Protein AF-L1L2E1-F1 (afdb_monomer)

Radius of gyration: 25.01 Å; Cα contacts (8 Å, |Δi|>4): 632; chains: 1; bounding box: 82×56×73 Å

Foldseek 3Di:
DDDDDDDDDDDPPPDDDPPDPDPDPPPPCPPDDDDACDADPVRHTLADDQDDCVCVLQPQEEEEEPAACDPPDPNNVQNVLVVVLCVVRNHHYEYEDLPDQDHPNHGYHPALLRDPDQTQEYEYPDQQCLVNLQRCLVSLHQEYEAQHDQAVQVPDVRPVSLLSSLVSQVPSPNYFYAEHNFDCQQSDDFDPPADAAAEAEEELDPVQCVVLRCCVVVRHGHDGYRNRHLCSDDDPLNVLQNLLPDPRHQEYFYEALADQDPSSNLSSLLSSVVSVHAYEYEHWQLDVVRLVVSCSRRVHDDDNNVVVVVSCVVSRYHYDHGSVCSNVVRSCRRHDDDDD

pLDDT: mean 86.59, std 18.52, range [29.3, 98.81]

Mean predicted aligned error: 8.89 Å

InterPro domains:
  IPR003781 CoA-binding [PF13380] (61-182)
  IPR003781 CoA-binding [SM00881] (56-151)
  IPR016102 Succinyl-CoA synthetase-like [G3DSA:3.40.50.261] (180-335)
  IPR016102 Succinyl-CoA synthetase-like [SSF52210] (192-335)
  IPR032875 Succinyl-CoA synthetase-like, flavodoxin domain [PF13607] (199-333)
  IPR036291 NAD(P)-binding domain superfamily [SSF51735] (53-182)

Secondary structure (DSSP, 8-state):
----------------------S-------PPPPPTT-B-TTS-BSSPPPP--HHHHS-SEEEEET----TT-HHHHHHHHHHHHHHHHT-EEEEE-TT-SEETTEE-BSSGGG-SS--SEEEE-SS--HHHHHHHHHTT--EEEE----SGGG-HHHHHHHHHHHHHHHHSTT-EEE-SS--SGGGS--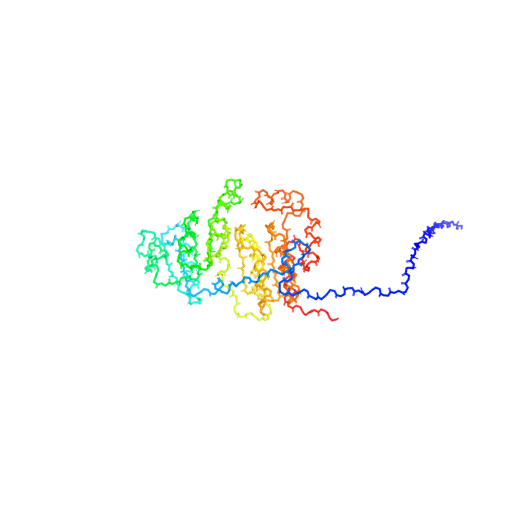-SS--SPEEEEEESSTTTTHHHHGGGGGT--EEEEEE-TT-SSS-HHHHHHHHTT-TTEEEEEEEES-BS-HHHHHHHHHHHHHHT--EEEEES--SHHHHHHHHHHH--B---HHHHHHHHHHTTEEEESSHHHHHHHHHHHHHPPPP-

Sequence (340 aa):
MLGSTHGTLTTDSRRARAIACGEHSQQVVHGSPAEAGDVDVSGRPLYAAVPDLDRFFSPESVAVVGASDTEGRPNTGITRQLLAWAERVGARLHPVHPTRQSVFGIPCSPSVADLPEQVDLAVLLVSDPLPVIDELAQAKVKFAVAFASGFAETGADGSAAQQRLAAAVARADGLRLLGPNTNLNAFERFRDDLDGPAIALITQSGHQGRPVFSLQELGVRLSHWAPTGNEADLETADFISYFAERPEVGAIACYIEGLKDGRAFLLAADRAARRGVPVVAVKVGRTETGARTAATHTGKLTGADAVVDAAMRQFGVIRVDGLDELQDTATLLARAARPT

Organism: NCBI:txid698759

Nearest PDB structures (foldseek):
  8wzu-assembly1_A  TM=8.684E-01  e=7.914E-25  Nitrosopumilus maritimus SCM1
  8wzu-assembly1_B  TM=8.710E-01  e=4.763E-24  Nitrosopumilus maritimus SCM1
  2csu-assembly1_A  TM=8.452E-01  e=1.330E-21  Pyrococcus horikoshii OT3
  2csu-assembly1_B  TM=8.356E-01  e=4.528E-20  Pyrococcus horikoshii OT3
  7cm9-assembly2_D  TM=8.085E-01  e=7.429E-20  Psychrobacter sp.

Solvent-accessible surface area (backbone atoms only — not comparable to full-atom values): 18731 Å² total; per-residue (Å²): 134,89,84,86,80,88,81,82,83,81,80,81,81,76,77,77,80,78,81,85,76,68,101,60,86,68,76,75,79,72,68,72,81,82,56,97,85,38,53,45,100,85,72,45,67,70,62,70,81,64,56,88,51,62,49,72,80,59,39,63,24,34,35,30,36,45,44,38,62,55,84,95,41,71,43,23,58,53,41,52,52,50,49,57,40,25,64,72,73,70,25,47,75,41,39,19,27,76,85,45,68,52,43,88,85,40,70,25,27,54,40,75,75,64,44,98,61,80,34,34,28,36,41,34,58,39,78,67,59,63,79,50,48,64,52,37,27,76,46,60,24,39,29,34,38,32,46,32,66,73,28,32,62,66,34,71,70,11,34,54,49,35,51,52,41,29,54,49,44,75,67,24,70,75,34,45,38,38,5,40,44,32,66,68,61,58,66,57,88,68,70,84,89,47,71,77,43,9,35,31,39,36,18,36,50,71,69,75,44,48,71,56,61,53,35,47,82,77,61,43,29,51,77,49,40,46,38,26,23,69,36,51,60,44,40,72,30,48,54,42,34,38,48,40,72,36,93,57,40,24,14,35,37,35,44,38,63,62,44,84,55,62,65,55,35,46,38,16,34,41,50,12,48,75,61,65,22,48,40,30,31,30,62,54,36,71,47,76,69,40,28,52,53,40,34,61,44,51,68,32,62,74,69,60,51,70,58,53,51,52,53,35,51,76,29,56,36,46,75,39,92,40,68,69,52,42,42,54,50,33,55,47,53,19,69,55,76,81,86,130

Structure (mmCIF, N/CA/C/O backbone):
data_AF-L1L2E1-F1
#
_entry.id   AF-L1L2E1-F1
#
loop_
_atom_site.group_PDB
_atom_site.id
_atom_site.type_symbol
_atom_site.label_atom_id
_atom_site.label_alt_id
_atom_site.label_comp_id
_atom_site.label_asym_id
_atom_site.label_entity_id
_atom_site.label_seq_id
_atom_site.pdbx_PDB_ins_code
_atom_site.Cartn_x
_atom_site.Cartn_y
_atom_site.Cartn_z
_atom_site.occupancy
_atom_site.B_iso_or_equiv
_atom_site.auth_seq_id
_atom_site.auth_comp_id
_atom_site.auth_asym_id
_atom_site.auth_atom_id
_atom_site.pdbx_PDB_model_num
ATOM 1 N N . MET A 1 1 ? 55.916 27.700 -51.820 1.00 35.19 1 MET A N 1
ATOM 2 C CA . MET A 1 1 ? 56.641 27.168 -50.645 1.00 35.19 1 MET A CA 1
ATOM 3 C C . MET A 1 1 ? 55.580 26.839 -49.602 1.00 35.19 1 MET A C 1
ATOM 5 O O . MET A 1 1 ? 55.015 27.765 -49.050 1.00 35.19 1 MET A O 1
ATOM 9 N N . LEU A 1 2 ? 54.973 25.649 -49.598 1.00 34.91 2 LEU A N 1
ATOM 10 C CA . LEU A 1 2 ? 55.466 24.364 -49.068 1.00 34.91 2 LEU A CA 1
ATOM 11 C C . LEU A 1 2 ? 56.001 24.463 -47.633 1.00 34.91 2 LEU A C 1
ATOM 13 O O . LEU A 1 2 ? 57.018 25.106 -47.400 1.00 34.91 2 LEU A O 1
ATOM 17 N N . GLY A 1 3 ? 55.315 23.769 -46.722 1.00 29.30 3 GLY A N 1
ATOM 18 C CA . GLY A 1 3 ? 55.687 23.596 -45.320 1.00 29.30 3 GLY A CA 1
ATOM 19 C C . GLY A 1 3 ? 54.648 22.772 -44.554 1.00 29.30 3 GLY A C 1
ATOM 20 O O . GLY A 1 3 ? 53.980 23.293 -43.674 1.00 29.30 3 GLY A O 1
ATOM 21 N N . SER A 1 4 ? 54.476 21.506 -44.947 1.00 35.06 4 SER A N 1
ATOM 22 C CA . SER A 1 4 ? 53.710 20.484 -44.217 1.00 35.06 4 SER A CA 1
ATOM 23 C C . SER A 1 4 ? 54.482 20.036 -42.973 1.00 35.06 4 SER A C 1
ATOM 25 O O . SER A 1 4 ? 55.667 19.726 -43.088 1.00 35.06 4 SER A O 1
ATOM 27 N N . THR A 1 5 ? 53.805 19.868 -41.838 1.00 37.53 5 THR A N 1
ATOM 28 C CA . THR A 1 5 ? 54.297 19.062 -40.711 1.00 37.53 5 THR A CA 1
ATOM 29 C C . THR A 1 5 ? 53.275 17.979 -40.371 1.00 37.53 5 THR A C 1
ATOM 31 O O . THR A 1 5 ? 52.231 18.220 -39.775 1.00 37.53 5 THR A O 1
ATOM 34 N N . HIS A 1 6 ? 53.592 16.761 -40.811 1.00 34.91 6 HIS A N 1
ATOM 35 C CA . HIS A 1 6 ? 52.937 15.524 -40.404 1.00 34.91 6 HIS A CA 1
ATOM 36 C C . HIS A 1 6 ? 53.350 15.182 -38.966 1.00 34.91 6 HIS A C 1
ATOM 38 O O . HIS A 1 6 ? 54.537 15.015 -38.692 1.00 34.91 6 HIS A O 1
ATOM 44 N N . GLY A 1 7 ? 52.377 15.043 -38.065 1.00 31.94 7 GLY A N 1
ATOM 45 C CA . GLY A 1 7 ? 52.559 14.390 -36.769 1.00 31.94 7 GLY A CA 1
ATOM 46 C C . GLY A 1 7 ? 52.235 12.903 -36.892 1.00 31.94 7 GLY A C 1
ATOM 47 O O . GLY A 1 7 ? 51.093 12.530 -37.140 1.00 31.94 7 GLY A O 1
ATOM 48 N N . THR A 1 8 ? 53.250 12.058 -36.757 1.00 35.22 8 THR A N 1
ATOM 49 C CA . THR A 1 8 ? 53.166 10.593 -36.745 1.00 35.22 8 THR A CA 1
ATOM 50 C C . THR A 1 8 ? 52.405 10.074 -35.523 1.00 35.22 8 THR A C 1
ATOM 52 O O . THR A 1 8 ? 52.812 10.317 -34.389 1.00 35.22 8 THR A O 1
ATOM 55 N N . LEU A 1 9 ? 51.341 9.299 -35.758 1.00 33.72 9 LEU A N 1
ATOM 56 C CA . LEU A 1 9 ? 50.713 8.425 -34.765 1.00 33.72 9 LEU A CA 1
ATOM 57 C C . LEU A 1 9 ? 51.626 7.218 -34.514 1.00 33.72 9 LEU A C 1
ATOM 59 O O . LEU A 1 9 ? 51.772 6.353 -35.376 1.00 33.72 9 LEU A O 1
ATOM 63 N N . THR A 1 10 ? 52.234 7.136 -33.334 1.00 35.62 10 THR A N 1
ATOM 64 C CA . THR A 1 10 ? 52.867 5.905 -32.849 1.00 35.62 10 THR A CA 1
ATOM 65 C C . THR A 1 10 ? 51.802 5.021 -32.210 1.00 35.62 10 THR A C 1
ATOM 67 O O . THR A 1 10 ? 51.366 5.268 -31.088 1.00 35.62 10 THR A O 1
ATOM 70 N N . THR A 1 11 ? 51.368 3.988 -32.930 1.00 37.16 11 THR A N 1
ATOM 71 C CA . THR A 1 11 ? 50.605 2.871 -32.365 1.00 37.16 11 THR A CA 1
ATOM 72 C C . THR A 1 11 ? 51.553 1.979 -31.573 1.00 37.16 11 THR A C 1
ATOM 74 O O . THR A 1 11 ? 52.340 1.234 -32.158 1.00 37.16 11 THR A O 1
ATOM 77 N N . ASP A 1 12 ? 51.492 2.047 -30.248 1.00 37.25 12 ASP A N 1
ATOM 78 C CA . ASP A 1 12 ? 52.210 1.115 -29.385 1.00 37.25 12 ASP A CA 1
ATOM 79 C C . ASP A 1 12 ? 51.444 -0.221 -29.370 1.00 37.25 12 ASP A C 1
ATOM 81 O O . ASP A 1 12 ? 50.452 -0.408 -28.663 1.00 37.25 12 ASP A O 1
ATOM 85 N N . SER A 1 13 ? 51.844 -1.148 -30.243 1.00 42.66 13 SER A N 1
ATOM 86 C CA . SER A 1 13 ? 51.241 -2.474 -30.362 1.00 42.66 13 SER A CA 1
ATOM 87 C C . SER A 1 13 ? 51.718 -3.384 -29.227 1.00 42.66 13 SER A C 1
ATOM 89 O O . SER A 1 13 ? 52.542 -4.281 -29.431 1.00 42.66 13 SER A O 1
ATOM 91 N N . ARG A 1 14 ? 51.192 -3.197 -28.014 1.00 37.25 14 ARG A N 1
ATOM 92 C CA . ARG A 1 14 ? 51.312 -4.225 -26.973 1.00 37.25 14 ARG A CA 1
ATOM 93 C C . ARG A 1 14 ? 50.363 -5.372 -27.309 1.00 37.25 14 ARG A C 1
ATOM 95 O O . ARG A 1 14 ? 49.162 -5.298 -27.075 1.00 37.25 14 ARG A O 1
ATOM 102 N N . ARG A 1 15 ? 50.920 -6.442 -27.885 1.00 3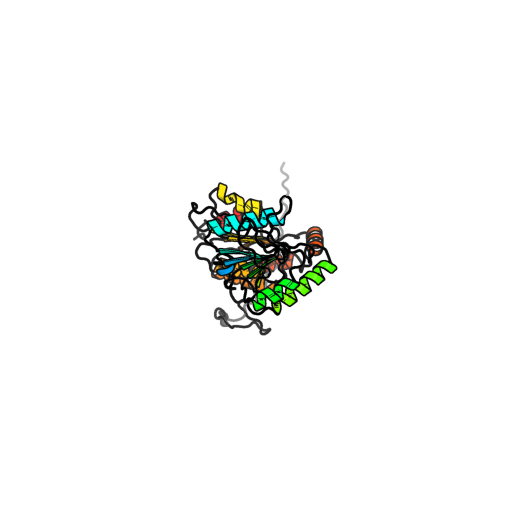6.84 15 ARG A N 1
ATOM 103 C CA . ARG A 1 15 ? 50.236 -7.725 -28.096 1.00 36.84 15 ARG A CA 1
ATOM 104 C C . ARG A 1 15 ? 49.703 -8.240 -26.757 1.00 36.84 15 ARG A C 1
ATOM 106 O O . ARG A 1 15 ? 50.481 -8.711 -25.928 1.00 36.84 15 ARG A O 1
ATOM 113 N N . ALA A 1 16 ? 48.389 -8.194 -26.560 1.00 36.34 16 ALA A N 1
ATOM 114 C CA . ALA A 1 16 ? 47.739 -9.006 -25.543 1.00 36.34 16 ALA A CA 1
ATOM 115 C C . ALA A 1 16 ? 47.991 -10.480 -25.899 1.00 36.34 16 ALA A C 1
ATOM 117 O O . ALA A 1 16 ? 47.583 -10.957 -26.958 1.00 36.34 16 ALA A O 1
ATOM 118 N N . ARG A 1 17 ? 48.732 -11.195 -25.047 1.00 33.84 17 ARG A N 1
ATOM 119 C CA . ARG A 1 17 ? 48.872 -12.649 -25.147 1.00 33.84 17 ARG A CA 1
ATOM 120 C C . ARG A 1 17 ? 47.520 -13.264 -24.793 1.00 33.84 17 ARG A C 1
ATOM 122 O O . ARG A 1 17 ? 47.180 -13.354 -23.619 1.00 33.84 17 ARG A O 1
ATOM 129 N N . ALA A 1 18 ? 46.766 -13.688 -25.802 1.00 38.47 18 ALA A N 1
ATOM 130 C CA . ALA A 1 18 ? 45.702 -14.660 -25.610 1.00 38.47 18 ALA A CA 1
ATOM 131 C C . ALA A 1 18 ? 46.366 -15.979 -25.192 1.00 38.47 18 ALA A C 1
ATOM 133 O O . ALA A 1 18 ? 47.091 -16.594 -25.976 1.00 38.47 18 ALA A O 1
ATOM 134 N N . ILE A 1 19 ? 46.189 -16.372 -23.932 1.00 36.56 19 ILE A N 1
ATOM 135 C CA . ILE A 1 19 ? 46.563 -17.708 -23.479 1.00 36.56 19 ILE A CA 1
ATOM 136 C C . ILE A 1 19 ? 45.460 -18.636 -23.986 1.00 36.56 19 ILE A C 1
ATOM 138 O O . ILE A 1 19 ? 44.359 -18.663 -23.443 1.00 36.56 19 ILE A O 1
ATOM 142 N N . ALA A 1 20 ? 45.749 -19.346 -25.074 1.00 43.28 20 ALA A N 1
ATOM 143 C CA . ALA A 1 20 ? 44.934 -20.453 -25.542 1.00 43.28 20 ALA A CA 1
ATOM 144 C C . ALA A 1 20 ? 45.077 -21.611 -24.544 1.00 43.28 20 ALA A C 1
ATOM 146 O O . ALA A 1 20 ? 46.053 -22.361 -24.579 1.00 43.28 20 ALA A O 1
ATOM 147 N N . CYS A 1 21 ? 44.123 -21.730 -23.624 1.00 39.34 21 CYS A N 1
ATOM 148 C CA . CYS A 1 21 ? 43.959 -22.926 -22.811 1.00 39.34 21 CYS A CA 1
ATOM 149 C C . CYS A 1 21 ? 43.030 -23.890 -23.553 1.00 39.34 21 CYS A C 1
ATOM 151 O O . CYS A 1 21 ? 41.832 -23.647 -23.602 1.00 39.34 21 CYS A O 1
ATOM 153 N N . GLY A 1 22 ? 43.630 -24.936 -24.127 1.00 38.81 22 GLY A N 1
ATOM 154 C CA . GLY A 1 22 ? 43.098 -26.294 -24.283 1.00 38.81 22 GLY A CA 1
ATOM 155 C C . GLY A 1 22 ? 41.673 -26.482 -24.806 1.00 38.81 22 GLY A C 1
ATOM 156 O O . GLY A 1 22 ? 40.696 -26.140 -24.151 1.00 38.81 22 GLY A O 1
ATOM 157 N N . GLU A 1 23 ? 41.567 -27.182 -25.933 1.00 50.47 23 GLU A N 1
ATOM 158 C CA . GLU A 1 23 ? 40.344 -27.827 -26.413 1.00 50.47 23 GLU A CA 1
ATOM 159 C C . GLU A 1 23 ? 39.841 -28.881 -25.414 1.00 50.47 23 GLU A C 1
ATOM 161 O O . GLU A 1 23 ? 40.073 -30.073 -25.553 1.00 50.47 23 GLU A O 1
ATOM 166 N N . HIS A 1 24 ? 39.116 -28.428 -24.403 1.00 37.81 24 HIS A N 1
ATOM 167 C CA . HIS A 1 24 ? 38.002 -29.149 -23.817 1.00 37.81 24 HIS A CA 1
ATOM 168 C C . HIS A 1 24 ? 36.977 -28.083 -23.461 1.00 37.81 24 HIS A C 1
ATOM 170 O O . HIS A 1 24 ? 37.247 -27.224 -22.621 1.00 37.81 24 HIS A O 1
ATOM 176 N N . SER A 1 25 ? 35.796 -28.126 -24.084 1.00 40.44 25 SER A N 1
ATOM 177 C CA . SER A 1 25 ? 34.644 -27.448 -23.507 1.00 40.44 25 SER A CA 1
ATOM 178 C C . SER A 1 25 ? 34.430 -28.086 -22.136 1.00 40.44 25 SER A C 1
ATOM 180 O O . SER A 1 25 ? 33.839 -29.164 -22.031 1.00 40.44 25 SER A O 1
ATOM 182 N N . GLN A 1 26 ? 34.958 -27.470 -21.076 1.00 39.72 26 GLN A N 1
ATOM 183 C CA . GLN A 1 26 ? 34.390 -27.695 -19.759 1.00 39.72 26 GLN A CA 1
ATOM 184 C C . GLN A 1 26 ? 32.906 -27.438 -19.946 1.00 39.72 26 GLN A C 1
ATOM 186 O O . GLN A 1 26 ? 32.550 -26.407 -20.522 1.00 39.72 26 GLN A O 1
ATOM 191 N N . GLN A 1 27 ? 32.079 -28.425 -19.590 1.00 38.31 27 GLN A N 1
ATOM 192 C CA . GLN A 1 27 ? 30.637 -28.255 -19.536 1.00 38.31 27 GLN A CA 1
ATOM 193 C C . GLN A 1 27 ? 30.400 -26.872 -18.952 1.00 38.31 27 GLN A C 1
ATOM 195 O O . GLN A 1 27 ? 30.727 -26.625 -17.789 1.00 38.31 27 GLN A O 1
ATOM 200 N N . VAL A 1 28 ? 29.905 -25.950 -19.781 1.00 43.97 28 VAL A N 1
ATOM 201 C CA . VAL A 1 28 ? 29.252 -24.773 -19.244 1.00 43.97 28 VAL A CA 1
ATOM 202 C C . VAL A 1 28 ? 28.206 -25.400 -18.353 1.00 43.97 28 VAL A C 1
ATOM 204 O O . VAL A 1 28 ? 27.370 -26.169 -18.836 1.00 43.97 28 VAL A O 1
ATOM 207 N N . VAL A 1 29 ? 28.351 -25.211 -17.044 1.00 43.53 29 VAL A N 1
ATOM 208 C CA . VAL A 1 29 ? 27.310 -25.581 -16.105 1.00 43.53 29 VAL A CA 1
ATOM 209 C C . VAL A 1 29 ? 26.166 -24.662 -16.494 1.00 43.53 29 VAL A C 1
ATOM 211 O O . VAL A 1 29 ? 26.059 -23.535 -16.020 1.00 43.53 29 VAL A O 1
ATOM 214 N N . HIS A 1 30 ? 25.360 -25.102 -17.458 1.00 42.59 30 HIS A N 1
ATOM 215 C CA . HIS A 1 30 ? 23.994 -24.669 -17.589 1.00 42.59 30 HIS A CA 1
ATOM 216 C C . HIS A 1 30 ? 23.386 -25.122 -16.275 1.00 42.59 30 HIS A C 1
ATOM 218 O O . HIS A 1 30 ? 22.982 -26.273 -16.134 1.00 42.59 30 HIS A O 1
ATOM 224 N N . GLY A 1 31 ? 23.482 -24.257 -15.262 1.00 50.75 31 GLY A N 1
ATOM 225 C CA . GLY A 1 31 ? 22.751 -24.460 -14.034 1.00 50.75 31 GLY A CA 1
ATOM 226 C C . GLY A 1 31 ? 21.317 -24.692 -14.464 1.00 50.75 31 GLY A C 1
ATOM 227 O O . GLY A 1 31 ? 20.779 -23.907 -15.253 1.00 50.75 31 GLY A O 1
ATOM 228 N N . SER A 1 32 ? 20.736 -25.806 -14.030 1.00 55.47 32 SER A N 1
ATOM 229 C CA . SER A 1 32 ? 19.297 -25.972 -14.143 1.00 55.47 32 SER A CA 1
ATOM 230 C C . SER A 1 32 ? 18.651 -24.698 -13.591 1.00 55.47 32 SER A C 1
ATOM 232 O O . SER A 1 32 ? 19.147 -24.163 -12.591 1.00 55.47 32 SER A O 1
ATOM 234 N N . PRO A 1 33 ? 17.608 -24.157 -14.246 1.00 62.06 33 PRO A N 1
ATOM 235 C CA . PRO A 1 33 ? 16.838 -23.076 -13.657 1.00 62.06 33 PRO A CA 1
ATOM 236 C C . PRO A 1 33 ? 16.462 -23.514 -12.248 1.00 62.06 33 PRO A C 1
ATOM 238 O O . PRO A 1 33 ? 15.932 -24.611 -12.091 1.00 62.06 33 PRO A O 1
ATOM 241 N N . ALA A 1 34 ? 16.803 -22.705 -11.248 1.00 63.66 34 ALA A N 1
ATOM 242 C CA . ALA A 1 34 ? 16.483 -23.072 -9.883 1.00 63.66 34 ALA A CA 1
ATOM 243 C C . ALA A 1 34 ? 14.961 -23.290 -9.748 1.00 63.66 34 ALA A C 1
ATOM 245 O O . ALA A 1 34 ? 14.157 -22.599 -10.385 1.00 63.66 34 ALA A O 1
ATOM 246 N N . GLU A 1 35 ? 14.573 -24.271 -8.946 1.00 69.88 35 GLU A N 1
ATOM 247 C CA . GLU A 1 35 ? 13.188 -24.650 -8.689 1.00 69.88 35 GLU A CA 1
ATOM 248 C C . GLU A 1 35 ? 12.682 -24.066 -7.362 1.00 69.88 35 GLU A C 1
ATOM 250 O O . GLU A 1 35 ? 13.432 -23.538 -6.532 1.00 69.88 35 GLU A O 1
ATOM 255 N N . ALA A 1 36 ? 11.366 -24.137 -7.152 1.00 68.06 36 ALA A N 1
ATOM 256 C CA . ALA A 1 36 ? 10.757 -23.720 -5.897 1.00 68.06 36 ALA A CA 1
ATOM 257 C C . ALA A 1 36 ? 11.273 -24.604 -4.747 1.00 68.06 36 ALA A C 1
ATOM 259 O O . ALA A 1 36 ? 10.989 -25.797 -4.702 1.00 68.06 36 ALA A O 1
ATOM 260 N N . GLY A 1 37 ? 12.013 -24.004 -3.813 1.00 73.69 37 GLY A N 1
ATOM 261 C CA . GLY A 1 37 ? 12.647 -24.709 -2.693 1.00 73.69 37 GLY A CA 1
ATOM 262 C C . GLY A 1 37 ? 14.173 -24.735 -2.756 1.00 73.69 37 GLY A C 1
ATOM 263 O O . GLY A 1 37 ? 14.802 -25.031 -1.740 1.00 73.69 37 GLY A O 1
ATOM 264 N N . ASP A 1 38 ? 14.773 -24.357 -3.888 1.00 82.50 38 ASP A N 1
ATOM 265 C CA . ASP A 1 38 ? 16.225 -24.256 -3.979 1.00 82.50 38 ASP A CA 1
ATOM 266 C C . ASP A 1 38 ? 16.772 -23.169 -3.055 1.00 82.50 38 ASP A C 1
ATOM 268 O O . ASP A 1 38 ? 16.161 -22.115 -2.837 1.00 82.50 38 ASP A O 1
ATOM 272 N N . VAL A 1 39 ? 17.967 -23.424 -2.531 1.00 86.38 39 VAL A N 1
ATOM 273 C CA . VAL A 1 39 ? 18.689 -22.524 -1.636 1.00 86.38 39 VAL A CA 1
ATOM 274 C C . VAL A 1 39 ? 20.031 -22.127 -2.237 1.00 86.38 39 VAL A C 1
ATOM 276 O O . VAL A 1 39 ? 20.646 -22.877 -2.993 1.00 86.38 39 VAL A O 1
ATOM 279 N N . ASP A 1 40 ? 20.500 -20.928 -1.902 1.00 85.00 40 ASP A N 1
ATOM 280 C CA . ASP A 1 40 ? 21.860 -20.514 -2.224 1.00 85.00 40 ASP A CA 1
ATOM 281 C C . ASP A 1 40 ? 22.892 -21.233 -1.339 1.00 85.00 40 ASP A C 1
ATOM 283 O O . ASP A 1 40 ? 22.564 -21.967 -0.407 1.00 85.00 40 ASP A O 1
ATOM 287 N N . VAL A 1 41 ? 24.175 -20.968 -1.593 1.00 85.62 41 VAL A N 1
ATOM 288 C CA . VAL A 1 41 ? 25.298 -21.521 -0.812 1.00 85.62 41 VAL A CA 1
ATOM 289 C C . VAL A 1 41 ? 25.261 -21.167 0.681 1.00 85.62 41 VAL A C 1
ATOM 291 O O . VAL A 1 41 ? 25.984 -21.769 1.467 1.00 85.62 41 VAL A O 1
ATOM 294 N N . SER A 1 42 ? 24.437 -20.194 1.084 1.00 86.50 42 SER A N 1
ATOM 295 C CA . SER A 1 42 ? 24.203 -19.825 2.484 1.00 86.50 42 SER A CA 1
ATOM 296 C C . SER A 1 42 ? 22.949 -20.472 3.085 1.00 86.50 42 SER A C 1
ATOM 298 O O . SER A 1 42 ? 22.579 -20.145 4.209 1.00 86.50 42 SER A O 1
ATOM 300 N N . GLY A 1 43 ? 22.288 -21.378 2.357 1.00 84.88 43 GLY A N 1
ATOM 301 C CA . GLY A 1 43 ? 21.066 -22.056 2.790 1.00 84.88 43 GLY A CA 1
ATOM 302 C C . GLY A 1 43 ? 19.811 -21.183 2.723 1.00 84.88 43 GLY A C 1
ATOM 303 O O . GLY A 1 43 ? 18.787 -21.550 3.294 1.00 84.88 43 GLY A O 1
ATOM 304 N N . ARG A 1 44 ? 19.863 -20.023 2.053 1.00 84.81 44 ARG A N 1
ATOM 305 C CA . ARG A 1 44 ? 18.713 -19.115 1.931 1.00 84.81 44 ARG A CA 1
ATOM 306 C C . ARG A 1 44 ? 17.942 -19.377 0.638 1.00 84.81 44 ARG A C 1
ATOM 308 O O . ARG A 1 44 ? 18.592 -19.548 -0.392 1.00 84.81 44 ARG A O 1
ATOM 315 N N . PRO A 1 45 ? 16.598 -19.305 0.634 1.00 84.75 45 PRO A N 1
ATOM 316 C CA . PRO A 1 45 ? 15.791 -19.561 -0.561 1.00 84.75 45 PRO A CA 1
ATOM 317 C C . PRO A 1 45 ? 16.199 -18.702 -1.763 1.00 84.75 45 PRO A C 1
ATOM 319 O O . PRO A 1 45 ? 16.408 -17.493 -1.616 1.00 84.75 45 PRO A O 1
ATOM 322 N N . LEU A 1 46 ? 16.291 -19.312 -2.946 1.00 83.12 46 LEU A N 1
ATOM 323 C CA . LEU A 1 46 ? 16.542 -18.636 -4.226 1.00 83.12 46 LEU A CA 1
ATOM 324 C C . LEU A 1 46 ? 15.292 -17.970 -4.810 1.00 83.12 46 LEU A C 1
ATOM 326 O O . LEU A 1 46 ? 15.411 -17.169 -5.729 1.00 83.12 46 LEU A O 1
ATOM 330 N N . TYR A 1 47 ? 14.113 -18.251 -4.252 1.00 78.06 47 TYR A N 1
ATOM 331 C CA . TYR A 1 47 ? 12.852 -17.611 -4.611 1.00 78.06 47 TYR A CA 1
ATOM 332 C C . TYR A 1 47 ? 12.104 -17.181 -3.355 1.00 78.06 47 TYR A C 1
ATOM 334 O O . TYR A 1 47 ? 11.996 -17.943 -2.395 1.00 78.06 47 TYR A O 1
ATOM 342 N N . ALA A 1 48 ? 11.560 -15.966 -3.371 1.00 74.25 48 ALA A N 1
ATOM 343 C CA . ALA A 1 48 ? 10.635 -15.513 -2.337 1.00 74.25 48 ALA A CA 1
ATOM 344 C C . ALA A 1 48 ? 9.243 -16.106 -2.593 1.00 74.25 48 ALA A C 1
ATOM 346 O O . ALA A 1 48 ? 8.854 -16.256 -3.751 1.00 74.25 48 ALA A O 1
ATOM 347 N N . ALA A 1 49 ? 8.459 -16.409 -1.561 1.00 82.62 49 ALA A N 1
ATOM 348 C CA . ALA A 1 49 ? 7.037 -16.695 -1.765 1.00 82.62 49 ALA A CA 1
ATOM 349 C C . ALA A 1 49 ? 6.340 -15.470 -2.392 1.00 82.62 49 ALA A C 1
ATOM 351 O O . ALA A 1 49 ? 6.769 -14.337 -2.174 1.00 82.62 49 ALA A O 1
ATOM 352 N N . VAL A 1 50 ? 5.301 -15.687 -3.201 1.00 87.12 50 VAL A N 1
ATOM 353 C CA . VAL A 1 50 ? 4.426 -14.588 -3.636 1.00 87.12 50 VAL A CA 1
ATOM 354 C C . VAL A 1 50 ? 3.382 -14.400 -2.538 1.00 87.12 50 VAL A C 1
ATOM 356 O O . VAL A 1 50 ? 2.673 -15.364 -2.239 1.00 87.12 50 VAL A O 1
ATOM 359 N N . PRO A 1 51 ? 3.287 -13.219 -1.911 1.00 90.31 51 PRO A N 1
ATOM 360 C CA . PRO A 1 51 ? 2.210 -12.963 -0.971 1.00 90.31 51 PRO A CA 1
ATOM 361 C C . PRO A 1 51 ? 0.879 -12.947 -1.728 1.00 90.31 51 PRO A C 1
ATOM 363 O O . PRO A 1 51 ? 0.759 -12.304 -2.772 1.00 90.31 51 PRO A O 1
ATOM 366 N N . ASP A 1 52 ? -0.120 -13.650 -1.204 1.00 94.38 52 ASP A N 1
ATOM 367 C CA . ASP A 1 52 ? -1.498 -13.500 -1.668 1.00 94.38 52 ASP A CA 1
ATOM 368 C C . ASP A 1 52 ? -2.028 -12.160 -1.148 1.00 94.38 52 ASP A C 1
ATOM 370 O O . ASP A 1 52 ? -2.240 -12.004 0.053 1.00 94.38 52 ASP A O 1
ATOM 374 N N . LEU A 1 53 ? -2.181 -11.186 -2.047 1.00 97.25 53 LEU A N 1
ATOM 375 C CA . LEU A 1 53 ? -2.701 -9.849 -1.753 1.00 97.25 53 LEU A CA 1
ATOM 376 C C . LEU A 1 53 ? -4.076 -9.616 -2.399 1.00 97.25 53 LEU A C 1
ATOM 378 O O . LEU A 1 53 ? -4.549 -8.477 -2.421 1.00 97.25 53 LEU A O 1
ATOM 382 N N . ASP A 1 54 ? -4.746 -10.664 -2.893 1.00 96.06 54 ASP A N 1
ATOM 383 C CA . ASP A 1 54 ? -6.034 -10.528 -3.586 1.00 96.06 54 ASP A CA 1
ATOM 384 C C . ASP A 1 54 ? -7.068 -9.875 -2.654 1.00 96.06 54 ASP A C 1
ATOM 386 O O . ASP A 1 54 ? -7.735 -8.905 -3.012 1.00 96.06 54 ASP A O 1
ATOM 390 N N . ARG A 1 55 ? -7.132 -10.338 -1.398 1.00 95.81 55 ARG A N 1
ATOM 391 C CA . ARG A 1 55 ? -8.037 -9.797 -0.367 1.00 95.81 55 ARG A CA 1
ATOM 392 C C . ARG A 1 55 ? -7.638 -8.424 0.168 1.00 95.81 55 ARG A C 1
ATOM 394 O O . ARG A 1 55 ? -8.470 -7.765 0.779 1.00 95.81 55 ARG A O 1
ATOM 401 N N . PHE A 1 56 ? -6.407 -7.976 -0.069 1.00 97.50 56 PHE A N 1
ATOM 402 C CA . PHE A 1 56 ? -6.005 -6.606 0.239 1.00 97.50 56 PHE A CA 1
ATOM 403 C C . PHE A 1 56 ? -6.577 -5.621 -0.792 1.00 97.50 56 PHE A C 1
ATOM 405 O O . PHE A 1 56 ? -7.148 -4.598 -0.415 1.00 97.50 56 PHE A O 1
ATOM 412 N N . PHE A 1 57 ? -6.456 -5.937 -2.087 1.00 96.31 57 PHE A N 1
ATOM 413 C CA . PHE A 1 57 ? -6.941 -5.072 -3.172 1.00 96.31 57 PHE A CA 1
ATOM 414 C C . PHE A 1 57 ? -8.437 -5.241 -3.467 1.00 96.31 57 PHE A C 1
ATOM 416 O O . PHE A 1 57 ? -9.063 -4.324 -3.993 1.00 96.31 57 PHE A O 1
ATOM 423 N N . SER A 1 58 ? -9.017 -6.396 -3.140 1.00 95.38 58 SER A N 1
ATOM 424 C CA . SER A 1 58 ? -10.439 -6.717 -3.322 1.00 95.38 58 SER A CA 1
ATOM 425 C C . SER A 1 58 ? -11.039 -7.356 -2.057 1.00 95.38 58 SER A C 1
ATOM 427 O O . SER A 1 58 ? -11.403 -8.535 -2.071 1.00 95.38 58 SER A O 1
ATOM 429 N N . PRO A 1 59 ? -11.118 -6.618 -0.934 1.00 96.94 59 PRO A N 1
ATOM 430 C CA . PRO A 1 59 ? -11.757 -7.114 0.282 1.00 96.94 59 PRO A CA 1
ATOM 431 C C . PRO A 1 59 ? -13.282 -7.156 0.124 1.00 96.94 59 PRO A C 1
ATOM 433 O O . PRO A 1 59 ? -13.882 -6.260 -0.465 1.00 96.94 59 PRO A O 1
ATOM 436 N N . GLU A 1 60 ? -13.931 -8.155 0.720 1.00 97.00 60 GLU A N 1
ATOM 437 C CA . GLU A 1 60 ? -15.400 -8.207 0.790 1.00 97.00 60 GLU A CA 1
ATOM 438 C C . GLU A 1 60 ? -15.957 -7.435 1.989 1.00 97.00 60 GLU A C 1
ATOM 440 O O . GLU A 1 60 ? -17.094 -6.959 1.948 1.00 97.00 60 GLU A O 1
ATOM 445 N N . SER A 1 61 ? -15.174 -7.336 3.064 1.00 97.62 61 SER A N 1
ATOM 446 C CA . SER A 1 61 ? -15.574 -6.708 4.321 1.00 97.62 61 SER A CA 1
ATOM 447 C C . SER A 1 61 ? -14.407 -5.943 4.945 1.00 97.62 61 SER A C 1
ATOM 449 O O . SER A 1 61 ? -13.291 -6.465 5.042 1.00 97.62 61 SER A O 1
ATOM 451 N N . VAL A 1 62 ? -14.664 -4.698 5.349 1.00 98.25 62 VAL A N 1
ATOM 452 C CA . VAL A 1 62 ? -13.660 -3.733 5.808 1.00 98.25 62 VAL A CA 1
ATOM 453 C C . VAL A 1 62 ? -14.069 -3.112 7.138 1.00 98.25 62 VAL A C 1
ATOM 455 O O . VAL A 1 62 ? -15.154 -2.550 7.257 1.00 98.25 62 VAL A O 1
ATOM 458 N N . ALA A 1 63 ? -13.179 -3.145 8.126 1.00 98.38 63 ALA A N 1
ATOM 459 C CA . ALA A 1 63 ? -13.333 -2.396 9.371 1.00 98.38 63 ALA A CA 1
ATOM 460 C C . ALA A 1 63 ? -12.618 -1.040 9.285 1.00 98.38 63 ALA A C 1
ATOM 462 O O . ALA A 1 63 ? -11.481 -0.967 8.823 1.00 98.38 63 ALA A O 1
ATOM 463 N N . VAL A 1 64 ? -13.237 0.031 9.783 1.00 98.38 64 VAL A N 1
ATOM 464 C CA . VAL A 1 64 ? -12.591 1.348 9.932 1.00 98.38 64 VAL A CA 1
ATOM 465 C C . VAL A 1 64 ? -12.447 1.667 11.415 1.00 98.38 64 VAL A C 1
ATOM 467 O O . VAL A 1 64 ? -13.385 2.136 12.058 1.00 98.38 64 VAL A O 1
ATOM 470 N N . VAL A 1 65 ? -11.262 1.409 11.966 1.00 98.25 65 VAL A N 1
ATOM 471 C CA . VAL A 1 65 ? -10.952 1.631 13.383 1.00 98.25 65 VAL A CA 1
ATOM 472 C C . VAL A 1 65 ? -10.615 3.099 13.607 1.00 98.25 65 VAL A C 1
ATOM 474 O O . VAL A 1 65 ? -9.743 3.654 12.944 1.00 98.25 65 VAL A O 1
ATOM 477 N N . GLY A 1 66 ? -11.304 3.745 14.547 1.00 96.56 66 GLY A N 1
ATOM 478 C CA . GLY A 1 66 ? -11.219 5.197 14.730 1.00 96.56 66 GLY A CA 1
ATOM 479 C C . GLY A 1 66 ? -12.103 5.973 13.748 1.00 96.56 66 GLY A C 1
ATOM 480 O O . GLY A 1 66 ? -11.845 7.154 13.488 1.00 96.56 66 GLY A O 1
ATOM 481 N N . ALA A 1 67 ? -13.140 5.324 13.205 1.00 97.12 67 ALA A N 1
ATOM 482 C CA . ALA A 1 67 ? -14.133 5.961 12.350 1.00 97.12 67 ALA A CA 1
ATOM 483 C C . ALA A 1 67 ? -14.780 7.174 13.039 1.00 97.12 67 ALA A C 1
ATOM 485 O O . ALA A 1 67 ? -15.030 7.192 14.248 1.00 97.12 67 ALA A O 1
ATOM 486 N N . SER A 1 68 ? -15.053 8.213 12.254 1.00 96.25 68 SER A N 1
ATOM 487 C CA . SER A 1 68 ? -15.636 9.461 12.743 1.00 96.25 68 SER A CA 1
ATOM 488 C C . SER A 1 68 ? -16.517 10.093 11.674 1.00 96.25 68 SER A C 1
ATOM 490 O O . SER A 1 68 ? -16.196 10.056 10.493 1.00 96.25 68 SER A O 1
ATOM 492 N N . ASP A 1 69 ? -17.599 10.727 12.110 1.00 96.31 69 ASP A N 1
ATOM 493 C CA . ASP A 1 69 ? -18.445 11.639 11.334 1.00 96.31 69 ASP A CA 1
ATOM 494 C C . ASP A 1 69 ? -18.424 13.070 11.905 1.00 96.31 69 ASP A C 1
ATOM 496 O O . ASP A 1 69 ? -19.109 13.960 11.407 1.00 96.31 69 ASP A O 1
ATOM 500 N N . THR A 1 70 ? -17.608 13.322 12.936 1.00 94.88 70 THR A N 1
ATOM 501 C CA . THR A 1 70 ? -17.471 14.650 13.544 1.00 94.88 70 THR A CA 1
ATOM 502 C C . THR A 1 70 ? -16.801 15.619 12.583 1.00 94.88 70 THR A C 1
ATOM 504 O O . THR A 1 70 ? -15.658 15.414 12.167 1.00 94.88 70 THR A O 1
ATOM 507 N N . GLU A 1 71 ? -17.497 16.699 12.256 1.00 91.62 71 GLU A N 1
ATOM 508 C CA . GLU A 1 71 ? -17.009 17.726 11.344 1.00 91.62 71 GLU A CA 1
ATOM 509 C C . GLU A 1 71 ? -15.653 18.307 11.789 1.00 91.62 71 GLU A C 1
ATOM 511 O O . GLU A 1 71 ? -15.352 18.415 12.979 1.00 91.62 71 GLU A O 1
ATOM 516 N N . GLY A 1 72 ? -14.792 18.616 10.817 1.00 88.38 72 GLY A N 1
ATOM 517 C CA . GLY A 1 72 ? -13.461 19.183 11.058 1.00 88.38 72 GLY A CA 1
ATOM 518 C C . GLY A 1 72 ? -12.375 18.196 11.509 1.00 88.38 72 GLY A C 1
ATOM 519 O O . GLY A 1 72 ? -11.221 18.601 11.634 1.00 88.38 72 GLY A O 1
ATOM 520 N N . ARG A 1 73 ? -12.680 16.906 11.727 1.00 90.38 73 ARG A N 1
ATOM 521 C CA . ARG A 1 73 ? -11.650 15.893 12.034 1.00 90.38 73 ARG A CA 1
ATOM 522 C C . ARG A 1 73 ? -11.080 15.240 10.767 1.00 90.38 73 ARG A C 1
ATOM 524 O O . ARG A 1 73 ? -11.868 14.836 9.911 1.00 90.38 73 ARG A O 1
ATOM 531 N N . PRO A 1 74 ? -9.754 15.013 10.672 1.00 89.56 74 PRO A N 1
ATOM 532 C CA . PRO A 1 74 ? -9.152 14.279 9.552 1.00 89.56 74 PRO A CA 1
ATOM 533 C C . PRO A 1 74 ? -9.786 12.900 9.312 1.00 89.56 74 PRO A C 1
ATOM 535 O O . PRO A 1 74 ? -10.131 12.563 8.179 1.00 89.56 74 PRO A O 1
ATOM 538 N N . ASN A 1 75 ? -10.050 12.146 10.387 1.00 93.75 75 ASN A N 1
ATOM 539 C CA . ASN A 1 75 ? -10.699 10.832 10.324 1.00 93.75 75 ASN A CA 1
ATOM 540 C C . ASN A 1 75 ? -12.056 10.874 9.615 1.00 93.75 75 ASN A C 1
ATOM 542 O O . ASN A 1 75 ? -12.434 9.901 8.973 1.00 93.75 75 ASN A O 1
ATOM 546 N N . THR A 1 76 ? -12.781 11.991 9.702 1.00 95.69 76 THR A N 1
ATOM 547 C CA . THR A 1 76 ? -14.093 12.155 9.067 1.00 95.69 76 THR A CA 1
ATOM 548 C C . THR A 1 76 ? -13.990 12.213 7.549 1.00 95.69 76 THR A C 1
ATOM 550 O O . THR A 1 76 ? -14.818 11.627 6.853 1.00 95.69 76 THR A O 1
ATOM 553 N N . GLY A 1 77 ? -12.953 12.870 7.022 1.00 94.88 77 GLY A N 1
ATOM 554 C CA . GLY A 1 77 ? -12.668 12.867 5.588 1.00 94.88 77 GLY A CA 1
ATOM 555 C C . GLY A 1 77 ? -12.308 11.468 5.089 1.00 94.88 77 GLY A C 1
ATOM 556 O O . GLY A 1 77 ? -12.890 10.992 4.118 1.00 94.88 77 GLY A O 1
ATOM 557 N N . ILE A 1 78 ? -11.411 10.785 5.805 1.00 95.00 78 ILE A N 1
ATOM 558 C CA . ILE A 1 78 ? -10.930 9.445 5.441 1.00 95.00 78 ILE A CA 1
ATOM 559 C C . ILE A 1 78 ? -12.056 8.403 5.531 1.00 95.00 78 ILE A C 1
ATOM 561 O O . ILE A 1 78 ? -12.259 7.639 4.592 1.00 95.00 78 ILE A O 1
ATOM 565 N N . THR A 1 79 ? -12.850 8.419 6.607 1.00 97.00 79 THR A N 1
ATOM 566 C CA . THR A 1 79 ? -14.009 7.520 6.776 1.00 97.00 79 THR A CA 1
ATOM 567 C C . THR A 1 79 ? -15.009 7.704 5.634 1.00 97.00 79 THR A C 1
ATOM 569 O O . THR A 1 79 ? -15.479 6.728 5.061 1.00 97.00 79 THR A O 1
ATOM 572 N N . ARG A 1 80 ? -15.296 8.953 5.241 1.00 96.19 80 ARG A N 1
ATOM 573 C CA . ARG A 1 80 ? -16.199 9.250 4.119 1.00 96.19 80 ARG A CA 1
ATOM 574 C C . ARG A 1 80 ? -15.665 8.728 2.783 1.00 96.19 80 ARG A C 1
ATOM 576 O O . ARG A 1 80 ? -16.438 8.197 1.993 1.00 96.19 80 ARG A O 1
ATOM 583 N N . GLN A 1 81 ? -14.364 8.874 2.528 1.00 95.75 81 GLN A N 1
ATOM 584 C CA . GLN A 1 81 ? -13.734 8.349 1.312 1.00 95.75 81 GLN A CA 1
ATOM 585 C C . GLN A 1 81 ? -13.809 6.820 1.257 1.00 95.75 81 GLN A C 1
ATOM 587 O O . GLN A 1 81 ? -14.151 6.272 0.214 1.00 95.75 81 GLN A O 1
ATOM 592 N N . LEU A 1 82 ? -13.561 6.144 2.382 1.00 97.19 82 LEU A N 1
ATOM 593 C CA . LEU A 1 82 ? -13.680 4.689 2.485 1.00 97.19 82 LEU A CA 1
ATOM 594 C C . LEU A 1 82 ? -15.118 4.208 2.288 1.00 97.19 82 LEU A C 1
ATOM 596 O O . LEU A 1 82 ? -15.318 3.214 1.605 1.00 97.19 82 LEU A O 1
ATOM 600 N N . LEU A 1 83 ? -16.116 4.924 2.814 1.00 96.94 83 LEU A N 1
ATOM 601 C CA . LEU A 1 83 ? -17.529 4.614 2.565 1.00 96.94 83 LEU A CA 1
ATOM 602 C C . LEU A 1 83 ? -17.878 4.697 1.078 1.00 96.94 83 LEU A C 1
ATOM 604 O O . LEU A 1 83 ? -18.431 3.749 0.528 1.00 96.94 83 LEU A O 1
ATOM 608 N N . ALA A 1 84 ? -17.495 5.790 0.415 1.00 96.38 84 ALA A N 1
ATOM 609 C CA . ALA A 1 84 ? -17.736 5.964 -1.016 1.00 96.38 84 ALA A CA 1
ATOM 610 C C . ALA A 1 84 ? -16.980 4.928 -1.869 1.00 96.38 84 ALA A C 1
ATOM 612 O O . ALA A 1 84 ? -17.481 4.466 -2.894 1.00 96.38 84 ALA A O 1
ATOM 613 N N . TRP A 1 85 ? -15.763 4.556 -1.463 1.00 96.94 85 TRP A N 1
ATOM 614 C CA . TRP A 1 85 ? -15.015 3.481 -2.108 1.00 96.94 85 TRP A CA 1
ATOM 615 C C . TRP A 1 85 ? -15.702 2.124 -1.916 1.00 96.94 85 TRP A C 1
ATOM 617 O O . TRP A 1 85 ? -15.914 1.433 -2.909 1.00 96.94 85 TRP A O 1
ATOM 627 N N . ALA A 1 86 ? -16.089 1.776 -0.687 1.00 96.94 86 ALA A N 1
ATOM 628 C CA . ALA A 1 86 ? -16.716 0.501 -0.353 1.00 96.94 86 ALA A CA 1
ATOM 629 C C . ALA A 1 86 ? -18.037 0.306 -1.109 1.00 96.94 86 ALA A C 1
ATOM 631 O O . ALA A 1 86 ? -18.241 -0.742 -1.715 1.00 96.94 86 ALA A O 1
ATOM 632 N N . GLU A 1 87 ? -18.878 1.344 -1.173 1.00 96.31 87 GLU A N 1
ATOM 633 C CA . GLU A 1 87 ? -20.104 1.350 -1.979 1.00 96.31 87 GLU A CA 1
ATOM 634 C C . GLU A 1 87 ? -19.811 1.065 -3.459 1.00 96.31 87 GLU A C 1
ATOM 636 O O . GLU A 1 87 ? -20.453 0.215 -4.074 1.00 96.31 87 GLU A O 1
ATOM 641 N N . ARG A 1 88 ? -18.794 1.727 -4.024 1.00 95.00 88 ARG A N 1
ATOM 642 C CA . ARG A 1 88 ? -18.407 1.566 -5.432 1.00 95.00 88 ARG A CA 1
ATOM 643 C C . ARG A 1 88 ? -17.916 0.158 -5.764 1.00 95.00 88 ARG A C 1
ATOM 645 O O . ARG A 1 88 ? -18.174 -0.312 -6.868 1.00 95.00 88 ARG A O 1
ATOM 652 N N . VAL A 1 89 ? -17.172 -0.481 -4.863 1.00 95.00 89 VAL A N 1
ATOM 653 C CA . VAL A 1 89 ? -16.602 -1.822 -5.096 1.00 95.00 89 VAL A CA 1
ATOM 654 C C . VAL A 1 89 ? -17.470 -2.953 -4.536 1.00 95.00 89 VAL A C 1
ATOM 656 O O . VAL A 1 89 ? -17.123 -4.118 -4.696 1.00 95.00 89 VAL A O 1
ATOM 659 N N . GLY A 1 90 ? -18.597 -2.631 -3.895 1.00 95.94 90 GLY A N 1
ATOM 660 C CA . GLY A 1 90 ? -19.494 -3.614 -3.285 1.00 95.94 90 GLY A CA 1
ATOM 661 C C . GLY A 1 90 ? -18.952 -4.258 -2.003 1.00 95.94 90 GLY A C 1
ATOM 662 O O . GLY A 1 90 ? -19.407 -5.338 -1.630 1.00 95.94 90 GLY A O 1
ATOM 663 N N . ALA A 1 91 ? -17.995 -3.618 -1.326 1.00 97.12 91 ALA A N 1
ATOM 664 C CA . ALA A 1 91 ? -17.476 -4.082 -0.044 1.00 97.12 91 ALA A CA 1
ATOM 665 C C . ALA A 1 91 ? -18.385 -3.632 1.109 1.00 97.12 91 ALA A C 1
ATOM 667 O O . ALA A 1 91 ? -18.912 -2.517 1.120 1.00 97.12 91 ALA A O 1
ATOM 668 N N . ARG A 1 92 ? -18.544 -4.486 2.121 1.00 97.75 92 ARG A N 1
ATOM 669 C CA . ARG A 1 92 ? -19.219 -4.122 3.373 1.00 97.75 92 ARG A CA 1
ATOM 670 C C . ARG A 1 92 ? -18.250 -3.332 4.243 1.00 97.75 92 ARG A C 1
ATOM 672 O O . ARG A 1 92 ? -17.100 -3.732 4.394 1.00 97.75 92 ARG A O 1
ATOM 679 N N . LEU A 1 93 ? -18.697 -2.214 4.809 1.00 98.06 93 LEU A N 1
ATOM 680 C CA . LEU A 1 93 ? -17.859 -1.368 5.657 1.00 98.06 93 LEU A CA 1
ATOM 681 C C . LEU A 1 93 ? -18.458 -1.222 7.052 1.00 98.06 93 LEU A C 1
ATOM 683 O O . LEU A 1 93 ? -19.607 -0.814 7.208 1.00 98.06 93 LEU A O 1
ATOM 687 N N . HIS A 1 94 ? -17.632 -1.506 8.055 1.00 98.25 94 HIS A N 1
ATOM 688 C CA . HIS A 1 94 ? -17.996 -1.497 9.463 1.00 98.25 94 HIS A CA 1
ATOM 689 C C . HIS A 1 94 ? -17.193 -0.436 10.224 1.00 98.25 94 HIS A C 1
ATOM 691 O O . HIS A 1 94 ? -15.973 -0.571 10.367 1.00 98.25 94 HIS A O 1
ATOM 697 N N . PRO A 1 95 ? -17.822 0.642 10.721 1.00 98.31 95 PRO A N 1
ATOM 698 C CA . PRO A 1 95 ? -17.133 1.596 11.574 1.00 98.31 95 PRO A CA 1
ATOM 699 C C . PRO A 1 95 ? -16.881 0.986 12.958 1.00 98.31 95 PRO A C 1
ATOM 701 O O . PRO A 1 95 ? -17.778 0.407 13.571 1.00 98.31 95 PRO A O 1
ATOM 704 N N . VAL A 1 96 ? -15.668 1.167 13.479 1.00 98.06 96 VAL A N 1
ATOM 705 C CA . VAL A 1 96 ? -15.261 0.682 14.802 1.00 98.06 96 VAL A CA 1
ATOM 706 C C . VAL A 1 96 ? -14.771 1.849 15.652 1.00 98.06 96 VAL A C 1
ATOM 708 O O . VAL A 1 96 ? -13.852 2.584 15.270 1.00 98.06 96 VAL A O 1
ATOM 711 N N . HIS A 1 97 ? -15.401 2.040 16.811 1.00 96.94 97 HIS A N 1
ATOM 712 C CA . HIS A 1 97 ? -15.059 3.096 17.757 1.00 96.94 97 HIS A CA 1
ATOM 713 C C . HIS A 1 97 ? -15.605 2.766 19.159 1.00 96.94 97 HIS A C 1
ATOM 715 O O . HIS A 1 97 ? -16.802 2.526 19.297 1.00 96.94 97 HIS A O 1
ATOM 721 N N . PRO A 1 98 ? -14.800 2.882 20.233 1.00 94.50 98 PRO A N 1
ATOM 722 C CA . PRO A 1 98 ? -15.142 2.346 21.559 1.00 94.50 98 PRO A CA 1
ATOM 723 C C . PRO A 1 98 ? -16.400 2.952 22.199 1.00 94.50 98 PRO A C 1
ATOM 725 O O . PRO A 1 98 ? -17.049 2.317 23.022 1.00 94.50 98 PRO A O 1
ATOM 728 N N . THR A 1 99 ? -16.732 4.202 21.862 1.00 95.38 99 THR A N 1
ATOM 729 C CA . THR A 1 99 ? -17.824 4.953 22.512 1.00 95.38 99 THR A CA 1
ATOM 730 C C . THR A 1 99 ? -18.945 5.412 21.583 1.00 95.38 99 THR A C 1
ATOM 732 O O . THR A 1 99 ? -19.925 5.982 22.062 1.00 95.38 99 THR A O 1
ATOM 735 N N . ARG A 1 100 ? -18.825 5.227 20.262 1.00 95.75 100 ARG A N 1
ATOM 736 C CA . ARG A 1 100 ? -19.844 5.713 19.317 1.00 95.75 100 ARG A CA 1
ATOM 737 C C . ARG A 1 100 ? -20.832 4.597 19.030 1.00 95.75 100 ARG A C 1
ATOM 739 O O . ARG A 1 100 ? -20.427 3.466 18.827 1.00 95.75 100 ARG A O 1
ATOM 746 N N . GLN A 1 101 ? -22.113 4.942 18.958 1.00 96.62 101 GLN A N 1
ATOM 747 C CA . GLN A 1 101 ? -23.162 3.993 18.568 1.00 96.62 101 GLN A CA 1
ATOM 748 C C . GLN A 1 101 ? -23.350 3.922 17.046 1.00 96.62 101 GLN A C 1
ATOM 750 O O . GLN A 1 101 ? -23.773 2.897 16.518 1.00 96.62 101 GLN A O 1
ATOM 755 N N . SER A 1 102 ? -23.019 4.999 16.330 1.00 97.69 102 SER A N 1
ATOM 756 C CA . SER A 1 102 ? -23.081 5.061 14.870 1.00 97.69 102 SER A CA 1
ATOM 757 C C . SER A 1 102 ? -22.071 6.055 14.304 1.00 97.69 102 SER A C 1
ATOM 759 O O . SER A 1 102 ? -21.700 7.014 14.985 1.00 97.69 102 SER A O 1
ATOM 761 N N . VAL A 1 103 ? -21.681 5.857 13.046 1.00 97.88 103 VAL A N 1
ATOM 762 C CA . VAL A 1 103 ? -20.890 6.806 12.250 1.00 97.88 103 VAL A CA 1
ATOM 763 C C . VAL A 1 103 ? -21.533 6.930 10.872 1.00 97.88 103 VAL A C 1
ATOM 765 O O . VAL A 1 103 ? -21.740 5.921 10.206 1.00 97.88 103 VAL A O 1
ATOM 768 N N . PHE A 1 104 ? -21.892 8.147 10.451 1.00 96.75 104 PHE A N 1
ATOM 769 C CA . PHE A 1 104 ? -22.651 8.386 9.208 1.00 96.75 104 PHE A CA 1
ATOM 770 C C . PHE A 1 104 ? -23.947 7.552 9.110 1.00 96.75 104 PHE A C 1
ATOM 772 O O . PHE A 1 104 ? -24.346 7.118 8.034 1.00 96.75 104 PHE A O 1
ATOM 779 N N . GLY A 1 105 ? -24.606 7.311 10.249 1.00 96.06 105 GLY A N 1
ATOM 780 C CA . GLY A 1 105 ? -25.830 6.502 10.331 1.00 96.06 105 GLY A CA 1
ATOM 781 C C . GLY A 1 105 ? -25.615 4.984 10.265 1.00 96.06 105 GLY A C 1
ATOM 782 O O . GLY A 1 105 ? -26.581 4.239 10.404 1.00 96.06 105 GLY A O 1
ATOM 783 N N . ILE A 1 106 ? -24.375 4.515 10.105 1.00 97.25 106 ILE A N 1
ATOM 784 C CA . ILE A 1 106 ? -24.029 3.090 10.107 1.00 97.25 106 ILE A CA 1
ATOM 785 C C . ILE A 1 106 ? -23.746 2.655 11.553 1.00 97.25 106 ILE A C 1
ATOM 787 O O . ILE A 1 106 ? -23.006 3.369 12.242 1.00 97.25 106 ILE A O 1
ATOM 791 N N . PRO A 1 107 ? -24.309 1.526 12.035 1.00 97.56 107 PRO A N 1
ATOM 792 C CA . PRO A 1 107 ? -24.014 0.991 13.362 1.00 97.56 107 PRO A CA 1
ATOM 793 C C . PRO A 1 107 ? -22.512 0.830 13.585 1.00 97.56 107 PRO A C 1
ATOM 795 O O . PRO A 1 107 ? -21.804 0.320 12.719 1.00 97.56 107 PRO A O 1
ATOM 798 N N . CYS A 1 108 ? -22.032 1.287 14.738 1.00 97.75 108 CYS A N 1
ATOM 799 C CA . CYS A 1 108 ? -20.618 1.266 15.078 1.00 97.75 108 CYS A CA 1
ATOM 800 C C . CYS A 1 108 ? -20.362 0.256 16.195 1.00 97.75 108 CYS A C 1
ATOM 802 O O . CYS A 1 108 ? -20.984 0.336 17.255 1.00 97.75 108 CYS A O 1
ATOM 804 N N . SER A 1 109 ? -19.451 -0.686 15.948 1.00 97.69 109 SER A N 1
ATOM 805 C CA . SER A 1 109 ? -19.036 -1.663 16.957 1.00 97.69 109 SER A CA 1
ATOM 806 C C . SER A 1 109 ? -17.941 -1.079 17.860 1.00 97.69 109 SER A C 1
ATOM 808 O O . SER A 1 109 ? -17.100 -0.307 17.384 1.00 97.69 109 SER A O 1
ATOM 810 N N . PRO A 1 110 ? -17.916 -1.427 19.160 1.00 96.12 110 PRO A N 1
ATOM 811 C CA . PRO A 1 110 ? -16.908 -0.910 20.080 1.00 96.12 110 PRO A CA 1
ATOM 812 C C . PRO A 1 110 ? -15.512 -1.490 19.820 1.00 96.12 110 PRO A C 1
ATOM 814 O O . PRO A 1 110 ? -14.523 -0.800 20.067 1.00 96.12 110 PRO A O 1
ATOM 817 N N . SER A 1 111 ? -15.439 -2.708 19.278 1.00 95.56 111 SER A N 1
ATOM 818 C CA . SER A 1 111 ? -14.207 -3.375 18.853 1.00 95.56 111 SER A CA 1
ATOM 819 C C . SER A 1 111 ? -14.422 -4.156 17.548 1.00 95.56 111 SER A C 1
ATOM 821 O O . SER A 1 111 ? -15.556 -4.395 17.125 1.00 95.56 111 SER A O 1
ATOM 823 N N . VAL A 1 112 ? -13.331 -4.557 16.898 1.00 95.56 112 VAL A N 1
ATOM 824 C CA . VAL A 1 112 ? -13.312 -5.454 15.734 1.00 95.56 112 VAL A CA 1
ATOM 825 C C . VAL A 1 112 ? -13.835 -6.843 16.109 1.00 95.56 112 VAL A C 1
ATOM 827 O O . VAL A 1 112 ? -14.477 -7.494 15.289 1.00 95.56 112 VAL A O 1
ATOM 830 N N . ALA A 1 113 ? -13.623 -7.287 17.351 1.00 92.44 113 ALA A N 1
ATOM 831 C CA . ALA A 1 113 ? -14.145 -8.565 17.840 1.00 92.44 113 ALA A CA 1
ATOM 832 C C . ALA A 1 113 ? -15.682 -8.584 17.961 1.00 92.44 113 ALA A C 1
ATOM 834 O O . ALA A 1 113 ? -16.285 -9.655 17.919 1.00 92.44 113 ALA A O 1
ATOM 835 N N . ASP A 1 114 ? -16.313 -7.411 18.069 1.00 94.94 114 ASP A N 1
ATOM 836 C CA . ASP A 1 114 ? -17.771 -7.249 18.143 1.00 94.94 114 ASP A CA 1
ATOM 837 C C . ASP A 1 114 ? -18.427 -7.072 16.762 1.00 94.94 114 ASP A C 1
ATOM 839 O O . ASP A 1 114 ? -19.595 -6.678 16.660 1.00 94.94 114 ASP A O 1
ATOM 843 N N . LEU A 1 115 ? -17.683 -7.285 15.676 1.00 94.94 115 LEU A N 1
ATOM 844 C CA . LEU A 1 115 ? -18.233 -7.207 14.329 1.00 94.94 115 LEU A CA 1
ATOM 845 C C . LEU A 1 115 ? -19.109 -8.429 14.016 1.00 94.94 115 LEU A C 1
ATOM 847 O O . LEU A 1 115 ? -18.815 -9.543 14.451 1.00 94.94 115 LEU A O 1
ATOM 851 N N . PRO A 1 116 ? -20.184 -8.248 13.228 1.00 91.62 116 PRO A N 1
ATOM 852 C CA . PRO A 1 116 ? -21.115 -9.331 12.907 1.00 91.62 116 PRO A CA 1
ATOM 853 C C . PRO A 1 116 ? -20.520 -10.375 11.949 1.00 91.62 116 PRO A C 1
ATOM 855 O O . PRO A 1 116 ? -21.137 -11.412 11.707 1.00 91.62 116 PRO A O 1
ATOM 858 N N . GLU A 1 117 ? -19.351 -10.097 11.375 1.00 93.00 117 GLU A N 1
ATOM 859 C CA . GLU A 1 117 ? -18.664 -10.950 10.416 1.00 93.00 117 GLU A CA 1
ATOM 860 C C . GLU A 1 117 ? -17.145 -10.777 10.506 1.00 93.00 117 GLU A C 1
ATOM 862 O O . GLU A 1 117 ? -16.640 -9.784 11.031 1.00 93.00 117 GLU A O 1
ATOM 867 N N . GLN A 1 118 ? -16.417 -11.738 9.941 1.00 93.19 118 GLN A N 1
ATOM 868 C CA . GLN A 1 118 ? -14.977 -11.618 9.752 1.00 93.19 118 GLN A CA 1
ATOM 869 C C . GLN A 1 118 ? -14.674 -10.539 8.703 1.00 93.19 118 GLN A C 1
ATOM 871 O O . GLN A 1 118 ? -15.322 -10.483 7.656 1.00 93.19 118 GLN A O 1
ATOM 876 N N . VAL A 1 119 ? -13.668 -9.706 8.968 1.00 96.25 119 VAL A N 1
ATOM 877 C CA . VAL A 1 119 ? -13.212 -8.670 8.033 1.00 96.25 119 VAL A CA 1
ATOM 878 C C . VAL A 1 119 ? -11.919 -9.090 7.340 1.00 96.25 119 VAL A C 1
ATOM 880 O O . VAL A 1 119 ? -11.024 -9.670 7.955 1.00 96.25 119 VAL A O 1
ATOM 883 N N . ASP A 1 120 ? -11.815 -8.787 6.048 1.00 97.44 120 ASP A N 1
ATOM 884 C CA . ASP A 1 120 ? -10.603 -9.037 5.262 1.00 97.44 120 ASP A CA 1
ATOM 885 C C . ASP A 1 120 ? -9.536 -7.970 5.556 1.00 97.44 120 ASP A C 1
ATOM 887 O O . ASP A 1 120 ? -8.344 -8.277 5.638 1.00 97.44 120 ASP A O 1
ATOM 891 N N . LEU A 1 121 ? -9.980 -6.722 5.737 1.00 98.31 121 LEU A N 1
ATOM 892 C CA . LEU A 1 121 ? -9.137 -5.535 5.833 1.00 98.31 121 LEU A CA 1
ATOM 893 C C . LEU A 1 121 ? -9.569 -4.632 6.997 1.00 98.31 121 LEU A C 1
ATOM 895 O O . LEU A 1 121 ? -10.742 -4.292 7.127 1.00 98.31 121 LEU A O 1
ATOM 899 N N . ALA A 1 122 ? -8.613 -4.165 7.796 1.00 98.31 122 ALA A N 1
ATOM 900 C CA . ALA A 1 122 ? -8.818 -3.128 8.802 1.00 98.31 122 ALA A CA 1
ATOM 901 C C . ALA A 1 122 ? -8.039 -1.852 8.454 1.00 98.31 122 ALA A C 1
ATOM 903 O O . ALA A 1 122 ? -6.817 -1.858 8.319 1.00 98.31 122 ALA A O 1
ATOM 904 N N . VAL A 1 123 ? -8.736 -0.724 8.354 1.00 98.31 123 VAL A N 1
ATOM 905 C CA . VAL A 1 123 ? -8.127 0.597 8.180 1.00 98.31 123 VAL A CA 1
ATOM 906 C C . VAL A 1 123 ? -8.019 1.287 9.535 1.00 98.31 123 VAL A C 1
ATOM 908 O O . VAL A 1 123 ? -9.028 1.545 10.192 1.00 98.31 123 VAL A O 1
ATOM 911 N N . LEU A 1 124 ? -6.790 1.581 9.959 1.00 98.19 124 LEU A N 1
ATOM 912 C CA . LEU A 1 124 ? -6.478 2.089 11.292 1.00 98.19 124 LEU A CA 1
ATOM 913 C C . LEU A 1 124 ? -6.280 3.605 11.264 1.00 98.19 124 LEU A C 1
ATOM 915 O O . LEU A 1 124 ? -5.239 4.105 10.830 1.00 98.19 124 LEU A O 1
ATOM 919 N N . LEU A 1 125 ? -7.277 4.330 11.772 1.00 96.81 125 LEU A N 1
ATOM 920 C CA . LEU A 1 125 ? -7.296 5.789 11.935 1.00 96.81 125 LEU A CA 1
ATOM 921 C C . LEU A 1 125 ? -7.068 6.189 13.401 1.00 96.81 125 LEU A C 1
ATOM 923 O O . LEU A 1 125 ? -7.694 7.112 13.927 1.00 96.81 125 LEU A O 1
ATOM 927 N N . VAL A 1 126 ? -6.185 5.463 14.080 1.00 95.25 126 VAL A N 1
ATOM 928 C CA . VAL A 1 126 ? -5.785 5.697 15.473 1.00 95.25 126 VAL A CA 1
ATOM 929 C C . VAL A 1 126 ? -4.342 6.175 15.520 1.00 95.25 126 VAL A C 1
ATOM 931 O O . VAL A 1 126 ? -3.553 5.820 14.653 1.00 95.25 126 VAL A O 1
ATOM 934 N N . SER A 1 127 ? -3.986 6.976 16.525 1.00 91.50 127 SER A N 1
ATOM 935 C CA . SER A 1 127 ? -2.616 7.490 16.670 1.00 91.50 127 SER A CA 1
ATOM 936 C C . SER A 1 127 ? -1.604 6.400 17.024 1.00 91.50 127 SER A C 1
ATOM 938 O O . SER A 1 127 ? -0.467 6.472 16.577 1.00 91.50 127 SER A O 1
ATOM 940 N N . ASP A 1 128 ? -2.019 5.398 17.804 1.00 93.19 128 ASP A N 1
ATOM 941 C CA . ASP A 1 128 ? -1.198 4.234 18.133 1.00 93.19 128 ASP A CA 1
ATOM 942 C C . ASP A 1 128 ? -1.894 2.955 17.634 1.00 93.19 128 ASP A C 1
ATOM 944 O O . ASP A 1 128 ? -2.899 2.544 18.218 1.00 93.19 128 ASP A O 1
ATOM 948 N N . PRO A 1 129 ? -1.413 2.338 16.540 1.00 94.75 129 PRO A N 1
ATOM 949 C CA . PRO A 1 129 ? -1.961 1.091 16.026 1.00 94.75 129 PRO A CA 1
ATOM 950 C C . PRO A 1 129 ? -1.545 -0.127 16.860 1.00 94.75 129 PRO A C 1
ATOM 952 O O . PRO A 1 129 ? -2.173 -1.173 16.721 1.00 94.75 129 PRO A O 1
ATOM 955 N N . LEU A 1 130 ? -0.518 -0.025 17.717 1.00 93.88 130 LEU A N 1
ATOM 956 C CA . LEU A 1 130 ? 0.059 -1.175 18.419 1.00 93.88 130 LEU A CA 1
ATOM 957 C C . LEU A 1 130 ? -0.971 -1.967 19.251 1.00 93.88 130 LEU A C 1
ATOM 959 O O . LEU A 1 130 ? -0.990 -3.188 19.105 1.00 93.88 130 LEU A O 1
ATOM 963 N N . PRO A 1 131 ? -1.860 -1.340 20.052 1.00 91.88 131 PRO A N 1
ATOM 964 C CA . PRO A 1 131 ? -2.865 -2.074 20.826 1.00 91.88 131 PRO A CA 1
ATOM 965 C C . PRO A 1 131 ? -3.915 -2.773 19.955 1.00 91.88 131 PRO A C 1
ATOM 967 O O . PRO A 1 131 ? -4.534 -3.735 20.395 1.00 91.88 131 PRO A O 1
ATOM 970 N N . VAL A 1 132 ? -4.118 -2.289 18.727 1.00 94.88 132 VAL A N 1
ATOM 971 C CA . VAL A 1 132 ? -5.127 -2.820 17.803 1.00 94.88 132 VAL A CA 1
ATOM 972 C C . VAL A 1 132 ? -4.616 -4.079 17.098 1.00 94.88 132 VAL A C 1
ATOM 974 O O . VAL A 1 132 ? -5.411 -4.945 16.757 1.00 94.88 132 VAL A O 1
ATOM 977 N N . ILE A 1 133 ? -3.299 -4.234 16.914 1.00 96.69 133 ILE A N 1
ATOM 978 C CA . ILE A 1 133 ? -2.711 -5.391 16.212 1.00 96.69 133 ILE A CA 1
ATOM 979 C C . ILE A 1 133 ? -3.117 -6.728 16.846 1.00 96.69 133 ILE A C 1
ATOM 981 O O . ILE A 1 133 ? -3.524 -7.640 16.127 1.00 96.69 133 ILE A O 1
ATOM 985 N N . ASP A 1 134 ? -3.051 -6.841 18.174 1.00 90.56 134 ASP A N 1
ATOM 986 C CA . ASP A 1 134 ? -3.398 -8.087 18.872 1.00 90.56 134 ASP A CA 1
ATOM 987 C C . ASP A 1 134 ? -4.894 -8.419 18.733 1.00 90.56 134 ASP A C 1
ATOM 989 O O . ASP A 1 134 ? -5.268 -9.582 18.569 1.00 90.56 134 ASP A O 1
ATOM 993 N N . GLU A 1 135 ? -5.753 -7.399 18.748 1.00 93.00 135 GLU A N 1
ATOM 994 C CA . GLU A 1 135 ? -7.197 -7.539 18.540 1.00 93.00 135 GLU A CA 1
ATOM 995 C C . GLU A 1 135 ? -7.514 -8.025 17.118 1.00 93.00 135 GLU A C 1
ATOM 997 O O . GLU A 1 135 ? -8.296 -8.960 16.937 1.00 93.00 135 GLU A O 1
ATOM 1002 N N . LEU A 1 136 ? -6.852 -7.454 16.105 1.00 96.75 136 LEU A N 1
ATOM 1003 C CA . LEU A 1 136 ? -6.995 -7.877 14.709 1.00 96.75 136 LEU A CA 1
ATOM 1004 C C . LEU A 1 136 ? -6.567 -9.330 14.502 1.00 96.75 136 LEU A C 1
ATOM 1006 O O . LEU A 1 136 ? -7.244 -10.074 13.791 1.00 96.75 136 LEU A O 1
ATOM 1010 N N . ALA A 1 137 ? -5.467 -9.739 15.136 1.00 93.31 137 ALA A N 1
ATOM 1011 C CA . ALA A 1 137 ? -4.975 -11.110 15.072 1.00 93.31 137 ALA A CA 1
ATOM 1012 C C . ALA A 1 137 ? -5.998 -12.096 15.659 1.00 93.31 137 ALA A C 1
ATOM 1014 O O . ALA A 1 137 ? -6.318 -13.114 15.046 1.00 93.31 137 ALA A O 1
ATOM 1015 N N . GLN A 1 138 ? -6.574 -11.767 16.821 1.00 91.56 138 GLN A N 1
ATOM 1016 C CA . GLN A 1 138 ? -7.612 -12.581 17.465 1.00 91.56 138 GLN A CA 1
ATOM 1017 C C . GLN A 1 138 ? -8.891 -12.661 16.623 1.00 91.56 138 GLN A C 1
ATOM 1019 O O . GLN A 1 138 ? -9.488 -13.733 16.508 1.00 91.56 138 GLN A O 1
ATOM 1024 N N . ALA A 1 139 ? -9.269 -11.555 15.980 1.00 94.06 139 ALA A N 1
ATOM 1025 C CA . ALA A 1 139 ? -10.379 -11.491 15.033 1.00 94.06 139 ALA A CA 1
ATOM 1026 C C . ALA A 1 139 ? -10.056 -12.120 13.659 1.00 94.06 139 ALA A C 1
ATOM 1028 O O . ALA A 1 139 ? -10.923 -12.163 12.784 1.00 94.06 139 ALA A O 1
ATOM 1029 N N . LYS A 1 140 ? -8.834 -12.643 13.467 1.00 95.12 140 LYS A N 1
ATOM 1030 C CA . LYS A 1 140 ? -8.349 -13.271 12.226 1.00 95.12 140 LYS A CA 1
ATOM 1031 C C . LYS A 1 140 ? -8.489 -12.360 11.005 1.00 95.12 140 LYS A C 1
ATOM 1033 O O . LYS A 1 140 ? -8.865 -12.817 9.921 1.00 95.12 140 LYS A O 1
ATOM 1038 N N . VAL A 1 141 ? -8.218 -11.073 11.192 1.00 97.31 141 VAL A N 1
ATOM 1039 C CA . VAL A 1 141 ? -8.141 -10.105 10.096 1.00 97.31 141 VAL A CA 1
ATOM 1040 C C . VAL A 1 141 ? -6.873 -10.372 9.296 1.00 97.31 141 VAL A C 1
ATOM 1042 O O . VAL A 1 141 ? -5.806 -10.570 9.871 1.00 97.31 141 VAL A O 1
ATOM 1045 N N . LYS A 1 142 ? -6.983 -10.379 7.965 1.00 96.25 142 LYS A N 1
ATOM 1046 C CA . LYS A 1 142 ? -5.852 -10.709 7.084 1.00 96.25 142 LYS A CA 1
ATOM 1047 C C . LYS A 1 142 ? -4.936 -9.517 6.854 1.00 96.25 142 LYS A C 1
ATOM 1049 O O . LYS A 1 142 ? -3.718 -9.666 6.854 1.00 96.25 142 LYS A O 1
ATOM 1054 N N . PHE A 1 143 ? -5.514 -8.332 6.666 1.00 98.44 143 PHE A N 1
ATOM 1055 C CA . PHE A 1 143 ? -4.762 -7.127 6.333 1.00 98.44 143 PHE A CA 1
ATOM 1056 C C . PHE A 1 143 ? -5.119 -5.949 7.225 1.00 98.44 143 PHE A C 1
ATOM 1058 O O . PHE A 1 143 ? -6.281 -5.714 7.542 1.00 98.44 143 PHE A O 1
ATOM 1065 N N . ALA A 1 144 ? -4.115 -5.146 7.554 1.00 98.31 144 ALA A N 1
ATOM 1066 C CA . ALA A 1 144 ? -4.278 -3.843 8.173 1.00 98.31 144 ALA A CA 1
ATOM 1067 C C . ALA A 1 144 ? -3.593 -2.749 7.346 1.00 98.31 144 ALA A C 1
ATOM 1069 O O . ALA A 1 144 ? -2.567 -2.984 6.710 1.00 98.31 144 ALA A O 1
ATOM 1070 N N . VAL A 1 145 ? -4.131 -1.530 7.398 1.00 98.31 145 VAL A N 1
ATOM 1071 C CA . VAL A 1 145 ? -3.500 -0.318 6.854 1.00 98.31 145 VAL A CA 1
ATOM 1072 C C . VAL A 1 145 ? -3.381 0.701 7.975 1.00 98.31 145 VAL A C 1
ATOM 1074 O O . VAL A 1 145 ? -4.397 1.165 8.494 1.00 98.31 145 VAL A O 1
ATOM 1077 N N . ALA A 1 146 ? -2.154 1.068 8.348 1.00 97.75 146 ALA A N 1
ATOM 1078 C CA . ALA A 1 146 ? -1.908 2.042 9.410 1.00 97.75 146 ALA A CA 1
ATOM 1079 C C . ALA A 1 146 ? -1.583 3.434 8.853 1.00 97.75 146 ALA A C 1
ATOM 1081 O O . ALA A 1 146 ? -0.535 3.655 8.252 1.00 97.75 146 ALA A O 1
ATOM 1082 N N . PHE A 1 147 ? -2.466 4.398 9.115 1.00 94.94 147 PHE A N 1
ATOM 1083 C CA . PHE A 1 147 ? -2.312 5.784 8.653 1.00 94.94 147 PHE A CA 1
ATOM 1084 C C . PHE A 1 147 ? -1.422 6.636 9.555 1.00 94.94 147 PHE A C 1
ATOM 1086 O O . PHE A 1 147 ? -0.940 7.684 9.134 1.00 94.94 147 PHE A O 1
ATOM 1093 N N . ALA A 1 148 ? -1.232 6.214 10.803 1.00 93.94 148 ALA A N 1
ATOM 1094 C CA . ALA A 1 148 ? -0.498 6.985 11.792 1.00 93.94 148 ALA A CA 1
ATOM 1095 C C . ALA A 1 148 ? 0.928 7.318 11.323 1.00 93.94 148 ALA A C 1
ATOM 1097 O O . ALA A 1 148 ? 1.671 6.437 10.892 1.00 93.94 148 ALA A O 1
ATOM 1098 N N . SER A 1 149 ? 1.295 8.592 11.447 1.00 92.12 149 SER A N 1
ATOM 1099 C CA . SER A 1 149 ? 2.680 9.067 11.458 1.00 92.12 149 SER A CA 1
ATOM 1100 C C . SER A 1 149 ? 3.231 9.043 12.895 1.00 92.12 149 SER A C 1
ATOM 1102 O O . SER A 1 149 ? 2.506 8.730 13.838 1.00 92.12 149 SER A O 1
ATOM 1104 N N . GLY A 1 150 ? 4.490 9.423 13.093 1.00 90.94 150 GLY A N 1
ATOM 1105 C CA . GLY A 1 150 ? 5.208 9.325 14.368 1.00 90.94 150 GLY A CA 1
ATOM 1106 C C . GLY A 1 150 ? 6.158 8.127 14.459 1.00 90.94 150 GLY A C 1
ATOM 1107 O O . GLY A 1 150 ? 6.538 7.741 15.562 1.00 90.94 150 GLY A O 1
ATOM 1108 N N . PHE A 1 151 ? 6.516 7.513 13.330 1.00 93.50 151 PHE A N 1
ATOM 1109 C CA . PHE A 1 151 ? 7.318 6.288 13.274 1.00 93.50 151 PHE A CA 1
ATOM 1110 C C . PHE A 1 151 ? 8.732 6.588 12.764 1.00 93.50 151 PHE A C 1
ATOM 1112 O O . PHE A 1 151 ? 9.291 7.631 13.110 1.00 93.50 151 PHE A O 1
ATOM 1119 N N . ALA A 1 152 ? 9.363 5.681 12.008 1.00 89.75 152 ALA A N 1
ATOM 1120 C CA . ALA A 1 152 ? 10.766 5.798 11.602 1.00 89.75 152 ALA A CA 1
ATOM 1121 C C . ALA A 1 152 ? 11.125 7.139 10.931 1.00 89.75 152 ALA A C 1
ATOM 1123 O O . ALA A 1 152 ? 12.280 7.555 10.992 1.00 89.75 152 ALA A O 1
ATOM 1124 N N . GLU A 1 153 ? 10.149 7.850 10.366 1.00 86.94 153 GLU A N 1
ATOM 1125 C CA . GLU A 1 153 ? 10.315 9.177 9.775 1.00 86.94 153 GLU A CA 1
ATOM 1126 C C . GLU A 1 153 ? 10.573 10.311 10.779 1.00 86.94 153 GLU A C 1
ATOM 1128 O O . GLU A 1 153 ? 10.962 11.409 10.386 1.00 86.94 153 GLU A O 1
ATOM 1133 N N . THR A 1 154 ? 10.375 10.060 12.075 1.00 88.94 154 THR A N 1
ATOM 1134 C CA . THR A 1 154 ? 10.550 11.046 13.158 1.00 88.94 154 THR A CA 1
ATOM 1135 C C . THR A 1 154 ? 11.836 10.854 13.970 1.00 88.94 154 THR A C 1
ATOM 1137 O O . THR A 1 154 ? 12.052 11.540 14.968 1.00 88.94 154 THR A O 1
ATOM 1140 N N . GLY A 1 155 ? 12.724 9.951 13.540 1.00 87.69 155 GLY A N 1
ATOM 1141 C CA . GLY A 1 155 ? 14.024 9.708 14.169 1.00 87.69 155 GLY A CA 1
ATOM 1142 C C . GLY A 1 155 ? 14.043 8.490 15.097 1.00 87.69 155 GLY A C 1
ATOM 1143 O O . GLY A 1 155 ? 13.339 7.508 14.871 1.00 87.69 155 GLY A O 1
ATOM 1144 N N . ALA A 1 156 ? 14.899 8.515 16.125 1.00 90.44 156 ALA A N 1
ATOM 1145 C CA . ALA A 1 156 ? 15.214 7.332 16.935 1.00 90.44 156 ALA A CA 1
ATOM 1146 C C . ALA A 1 156 ? 14.004 6.768 17.703 1.00 90.44 156 ALA A C 1
ATOM 1148 O O . ALA A 1 156 ? 13.756 5.563 17.642 1.00 90.44 156 ALA A O 1
ATOM 1149 N N . ASP A 1 157 ? 13.224 7.625 18.368 1.00 92.31 157 ASP A N 1
ATOM 1150 C CA . ASP A 1 157 ? 12.048 7.200 19.141 1.00 92.31 157 ASP A CA 1
ATOM 1151 C C . ASP A 1 157 ? 10.964 6.605 18.237 1.00 92.31 157 ASP A C 1
ATOM 1153 O O . ASP A 1 157 ? 10.391 5.553 18.536 1.00 92.31 157 ASP A O 1
ATOM 1157 N N . GLY A 1 158 ? 10.730 7.234 17.086 1.00 93.19 158 GLY A N 1
ATOM 1158 C CA . GLY A 1 158 ? 9.798 6.733 16.087 1.00 93.19 158 GLY A CA 1
ATOM 1159 C C . GLY A 1 158 ? 10.272 5.437 15.419 1.00 93.19 158 GLY A C 1
ATOM 1160 O O . GLY A 1 158 ? 9.469 4.535 15.178 1.00 93.19 158 GLY A O 1
ATOM 1161 N N . SER A 1 159 ? 11.580 5.270 15.201 1.00 91.88 159 SER A N 1
ATOM 1162 C CA . SER A 1 159 ? 12.164 3.999 14.752 1.00 91.88 159 SER A CA 1
ATOM 1163 C C . SER A 1 159 ? 11.945 2.886 15.784 1.00 91.88 159 SER A C 1
ATOM 1165 O O . SER A 1 159 ? 11.505 1.791 15.432 1.00 91.88 159 SER A O 1
ATOM 1167 N N . ALA A 1 160 ? 12.136 3.173 17.075 1.00 95.31 160 ALA A N 1
ATOM 1168 C CA . ALA A 1 160 ? 11.831 2.230 18.150 1.00 95.31 160 ALA A CA 1
ATOM 1169 C C . ALA A 1 160 ? 10.326 1.902 18.232 1.00 95.31 160 ALA A C 1
ATOM 1171 O O . ALA A 1 160 ? 9.950 0.755 18.490 1.00 95.31 160 ALA A O 1
ATOM 1172 N N . ALA A 1 161 ? 9.442 2.876 17.989 1.00 95.62 161 ALA A N 1
ATOM 1173 C CA . ALA A 1 161 ? 8.003 2.637 17.874 1.00 95.62 161 ALA A CA 1
ATOM 1174 C C . ALA A 1 161 ? 7.669 1.723 16.684 1.00 95.62 161 ALA A C 1
ATOM 1176 O O . ALA A 1 161 ? 6.903 0.770 16.835 1.00 95.62 161 ALA A O 1
ATOM 1177 N N . GLN A 1 162 ? 8.305 1.939 15.531 1.00 96.06 162 GLN A N 1
ATOM 1178 C CA . GLN A 1 162 ? 8.114 1.104 14.347 1.00 96.06 162 GLN A CA 1
ATOM 1179 C C . GLN A 1 162 ? 8.611 -0.324 14.557 1.00 96.06 162 GLN A C 1
ATOM 1181 O O . GLN A 1 162 ? 7.950 -1.263 14.129 1.00 96.06 162 GLN A O 1
ATOM 1186 N N . GLN A 1 163 ? 9.738 -0.510 15.246 1.00 96.31 163 GLN A N 1
ATOM 1187 C CA . GLN A 1 163 ? 10.243 -1.839 15.592 1.00 96.31 163 GLN A CA 1
ATOM 1188 C C . GLN A 1 163 ? 9.274 -2.593 16.506 1.00 96.31 163 GLN A C 1
ATOM 1190 O O . GLN A 1 163 ? 9.035 -3.780 16.293 1.00 96.31 163 GLN A O 1
ATOM 1195 N N . ARG A 1 164 ? 8.668 -1.913 17.490 1.00 97.38 164 ARG A N 1
ATOM 1196 C CA . ARG A 1 164 ? 7.622 -2.511 18.337 1.00 97.38 164 ARG A CA 1
ATOM 1197 C C . ARG A 1 164 ? 6.397 -2.915 17.521 1.00 97.38 164 ARG A C 1
ATOM 1199 O O . ARG A 1 164 ? 5.897 -4.020 17.716 1.00 97.38 164 ARG A O 1
ATOM 1206 N N . LEU A 1 165 ? 5.959 -2.059 16.595 1.00 97.50 165 LEU A N 1
ATOM 1207 C CA . LEU A 1 165 ? 4.849 -2.352 15.688 1.00 97.50 165 LEU A CA 1
ATOM 1208 C C . LEU A 1 165 ? 5.157 -3.552 14.785 1.00 97.50 165 LEU A C 1
ATOM 1210 O O . LEU A 1 165 ? 4.390 -4.507 14.769 1.00 97.50 165 LEU A O 1
ATOM 1214 N N . ALA A 1 166 ? 6.307 -3.553 14.109 1.00 97.12 166 ALA A N 1
ATOM 1215 C CA . ALA A 1 166 ? 6.751 -4.662 13.268 1.00 97.12 166 ALA A CA 1
ATOM 1216 C C . ALA A 1 166 ? 6.848 -5.976 14.061 1.00 97.12 166 ALA A C 1
ATOM 1218 O O . ALA A 1 166 ? 6.400 -7.017 13.594 1.00 97.12 166 ALA A O 1
ATOM 1219 N N . ALA A 1 167 ? 7.369 -5.929 15.292 1.00 97.69 167 ALA A N 1
ATOM 1220 C CA . ALA A 1 167 ? 7.442 -7.099 16.159 1.00 97.69 167 ALA A CA 1
ATOM 1221 C C . ALA A 1 167 ? 6.058 -7.607 16.592 1.00 97.69 167 ALA A C 1
ATOM 1223 O O . ALA A 1 167 ? 5.901 -8.809 16.787 1.00 97.69 167 ALA A O 1
ATOM 1224 N N . ALA A 1 168 ? 5.073 -6.725 16.781 1.00 97.62 168 ALA A N 1
ATOM 1225 C CA . ALA A 1 168 ? 3.698 -7.131 17.067 1.00 97.62 168 ALA A CA 1
ATOM 1226 C C . ALA A 1 168 ? 3.058 -7.812 15.853 1.00 97.62 168 ALA A C 1
ATOM 1228 O O . ALA A 1 168 ? 2.551 -8.920 15.994 1.00 97.62 168 ALA A O 1
ATOM 1229 N N . VAL A 1 169 ? 3.178 -7.218 14.660 1.00 97.44 169 VAL A N 1
ATOM 1230 C CA . VAL A 1 169 ? 2.669 -7.816 13.412 1.00 97.44 169 VAL A CA 1
ATOM 1231 C C . VAL A 1 169 ? 3.328 -9.171 13.145 1.00 97.44 169 VAL A C 1
ATOM 1233 O O . VAL A 1 169 ? 2.639 -10.139 12.863 1.00 97.44 169 VAL A O 1
ATOM 1236 N N . ALA A 1 170 ? 4.642 -9.296 13.347 1.00 95.81 170 ALA A N 1
ATOM 1237 C CA . ALA A 1 170 ? 5.353 -10.562 13.159 1.00 95.81 170 ALA A CA 1
ATOM 1238 C C . ALA A 1 170 ? 4.894 -11.692 14.106 1.00 95.81 170 ALA A C 1
ATOM 1240 O O . ALA A 1 170 ? 5.110 -12.863 13.804 1.00 95.81 170 ALA A O 1
ATOM 1241 N N . ARG A 1 171 ? 4.293 -11.363 15.259 1.00 96.31 171 ARG A N 1
ATOM 1242 C CA . ARG A 1 171 ? 3.689 -12.346 16.178 1.00 96.31 171 ARG A CA 1
ATOM 1243 C C . ARG A 1 171 ? 2.208 -12.604 15.888 1.00 96.31 171 ARG A C 1
ATOM 1245 O O . ARG A 1 171 ? 1.670 -13.592 16.383 1.00 96.31 171 ARG A O 1
ATOM 1252 N N . ALA A 1 172 ? 1.557 -11.720 15.137 1.00 94.94 172 ALA A N 1
ATOM 1253 C CA . ALA A 1 172 ? 0.154 -11.812 14.771 1.00 94.94 172 ALA A CA 1
ATOM 1254 C C . ALA A 1 172 ? -0.010 -12.754 13.570 1.00 94.94 172 ALA A C 1
ATOM 1256 O O . ALA A 1 172 ? 0.013 -12.329 12.417 1.00 94.94 172 ALA A O 1
ATOM 1257 N N . ASP A 1 173 ? -0.149 -14.050 13.852 1.00 89.94 173 ASP A N 1
ATOM 1258 C CA . ASP A 1 173 ? -0.281 -15.072 12.812 1.00 89.94 173 ASP A CA 1
ATOM 1259 C C . ASP A 1 173 ? -1.437 -14.760 11.844 1.00 89.94 173 ASP A C 1
ATOM 1261 O O . ASP A 1 173 ? -2.563 -14.473 12.257 1.00 89.94 173 ASP A O 1
ATOM 1265 N N . GLY A 1 174 ? -1.141 -14.795 10.545 1.00 91.38 174 GLY A N 1
ATOM 1266 C CA . GLY A 1 174 ? -2.092 -14.502 9.470 1.00 91.38 174 GLY A CA 1
ATOM 1267 C C . GLY A 1 174 ? -2.401 -13.020 9.205 1.00 91.38 174 GLY A C 1
ATOM 1268 O O . GLY A 1 174 ? -3.069 -12.745 8.209 1.00 91.38 174 GLY A O 1
ATOM 1269 N N . LEU A 1 175 ? -1.912 -12.078 10.021 1.00 97.31 175 LEU A N 1
ATOM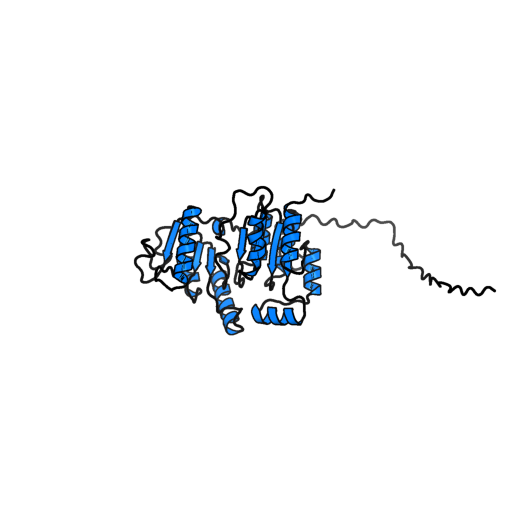 1270 C CA . LEU A 1 175 ? -2.103 -10.639 9.807 1.00 97.31 175 LEU A CA 1
ATOM 1271 C C . LEU A 1 175 ? -0.901 -10.027 9.076 1.00 97.31 175 LEU A C 1
ATOM 1273 O O . LEU A 1 175 ? 0.245 -10.196 9.487 1.00 97.31 175 LEU A O 1
ATOM 1277 N N . ARG A 1 176 ? -1.168 -9.242 8.032 1.00 98.00 176 ARG A N 1
ATOM 1278 C CA . ARG A 1 176 ? -0.174 -8.415 7.333 1.00 98.00 176 ARG A CA 1
ATOM 1279 C C . ARG A 1 176 ? -0.512 -6.931 7.442 1.00 98.00 176 ARG A C 1
ATOM 1281 O O . ARG A 1 176 ? -1.684 -6.560 7.468 1.00 98.00 176 ARG A O 1
ATOM 1288 N N . LEU A 1 177 ? 0.498 -6.067 7.474 1.00 98.31 177 LEU A N 1
ATOM 1289 C CA . LEU A 1 177 ? 0.347 -4.620 7.650 1.00 98.31 177 LEU A CA 1
ATOM 1290 C C . LEU A 1 177 ? 0.963 -3.831 6.487 1.00 98.31 177 LEU A C 1
ATOM 1292 O O . LEU A 1 177 ? 2.158 -3.935 6.213 1.00 98.31 177 LEU A O 1
ATOM 1296 N N . LEU A 1 178 ? 0.161 -2.954 5.876 1.00 98.31 178 LEU A N 1
ATOM 1297 C CA . LEU A 1 178 ? 0.635 -1.868 5.019 1.00 98.31 178 LEU A CA 1
ATOM 1298 C C . LEU A 1 178 ? 0.901 -0.601 5.849 1.00 98.31 178 LEU A C 1
ATOM 1300 O O . LEU A 1 178 ? 0.053 -0.169 6.638 1.00 98.31 178 LEU A O 1
ATOM 1304 N N . GLY A 1 179 ? 2.052 0.032 5.619 1.00 96.50 179 GLY A N 1
ATOM 1305 C CA . GLY A 1 179 ? 2.488 1.229 6.336 1.00 96.50 179 GLY A CA 1
ATOM 1306 C C . GLY A 1 179 ? 3.456 0.917 7.491 1.00 96.50 179 GLY A C 1
ATOM 1307 O O . GLY A 1 179 ? 4.264 -0.007 7.367 1.00 96.50 179 GLY A O 1
ATOM 1308 N N . PRO A 1 180 ? 3.429 1.674 8.609 1.00 96.44 180 PRO A N 1
ATOM 1309 C CA . PRO A 1 180 ? 2.557 2.819 8.884 1.00 96.44 180 PRO A CA 1
ATOM 1310 C C . PRO A 1 180 ? 2.916 4.030 8.006 1.00 96.44 180 PRO A C 1
ATOM 1312 O O . PRO A 1 180 ? 3.693 3.897 7.057 1.00 96.44 180 PRO A O 1
ATOM 1315 N N . ASN A 1 181 ? 2.356 5.203 8.316 1.00 95.38 181 ASN A N 1
ATOM 1316 C CA . ASN A 1 181 ? 2.588 6.442 7.571 1.00 95.38 181 ASN A CA 1
ATOM 1317 C C . ASN A 1 181 ? 2.304 6.270 6.066 1.00 95.38 181 ASN A C 1
ATOM 1319 O O . ASN A 1 181 ? 3.110 6.604 5.197 1.00 95.38 181 ASN A O 1
ATOM 1323 N N . THR A 1 182 ? 1.152 5.672 5.766 1.00 95.81 182 THR A N 1
ATOM 1324 C CA . THR A 1 182 ? 0.645 5.503 4.403 1.00 95.81 182 THR A CA 1
ATOM 1325 C C . THR A 1 182 ? -0.669 6.267 4.203 1.00 95.81 182 THR A C 1
ATOM 1327 O O . THR A 1 182 ? -1.113 7.014 5.075 1.00 95.81 182 THR A O 1
ATOM 1330 N N . ASN A 1 183 ? -1.281 6.136 3.028 1.00 94.44 183 ASN A N 1
ATOM 1331 C CA . ASN A 1 183 ? -2.504 6.819 2.642 1.00 94.44 183 ASN A CA 1
ATOM 1332 C C . ASN A 1 183 ? -3.501 5.880 1.926 1.00 94.44 183 ASN A C 1
ATOM 1334 O O . ASN A 1 183 ? -3.303 4.671 1.836 1.00 94.44 183 ASN A O 1
ATOM 1338 N N . LEU A 1 184 ? -4.596 6.451 1.414 1.00 93.75 184 LEU A N 1
ATOM 1339 C CA . LEU A 1 184 ? -5.680 5.720 0.751 1.00 93.75 184 LEU A CA 1
ATOM 1340 C C . LEU A 1 184 ? -5.429 5.413 -0.734 1.00 93.75 184 LEU A C 1
ATOM 1342 O O . LEU A 1 184 ? -6.347 4.946 -1.402 1.00 93.75 184 LEU A O 1
ATOM 1346 N N . ASN A 1 185 ? -4.233 5.659 -1.278 1.00 96.00 185 ASN A N 1
ATOM 1347 C CA . ASN A 1 185 ? -4.021 5.593 -2.727 1.00 96.00 185 ASN A CA 1
ATOM 1348 C C . ASN A 1 185 ? -4.325 4.207 -3.336 1.00 96.00 185 ASN A C 1
ATOM 1350 O O . ASN A 1 185 ? -4.738 4.132 -4.491 1.00 96.00 185 ASN A O 1
ATOM 1354 N N . ALA A 1 186 ? -4.196 3.122 -2.561 1.00 95.62 186 ALA A N 1
ATOM 1355 C CA . ALA A 1 186 ? -4.586 1.771 -2.985 1.00 95.62 186 ALA A CA 1
ATOM 1356 C C . ALA A 1 186 ? -6.084 1.615 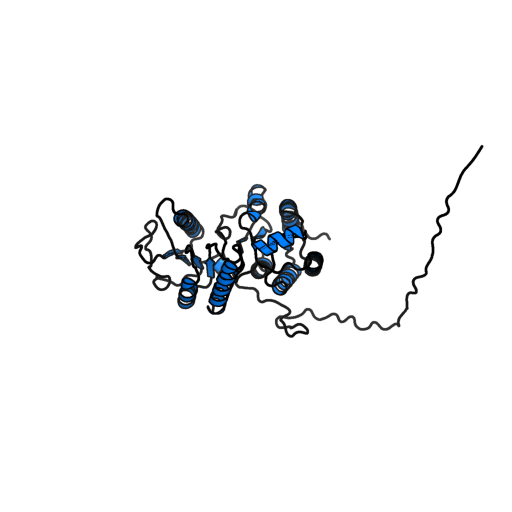-3.292 1.00 95.62 186 ALA A C 1
ATOM 1358 O O . ALA A 1 186 ? -6.476 0.702 -4.014 1.00 95.62 186 ALA A O 1
ATOM 1359 N N . PHE A 1 187 ? -6.914 2.513 -2.764 1.00 94.62 187 PHE A N 1
ATOM 1360 C CA . PHE A 1 187 ? -8.372 2.494 -2.866 1.00 94.62 187 PHE A CA 1
ATOM 1361 C C . PHE A 1 187 ? -8.906 3.612 -3.777 1.00 94.62 187 PHE A C 1
ATOM 1363 O O . PHE A 1 187 ? -10.113 3.873 -3.829 1.00 94.62 187 PHE A O 1
ATOM 1370 N N . GLU A 1 188 ? -8.028 4.294 -4.516 1.00 94.25 188 GLU A N 1
ATOM 1371 C CA . GLU A 1 188 ? -8.453 5.304 -5.478 1.00 94.25 188 GLU A CA 1
ATOM 1372 C C . GLU A 1 188 ? -9.237 4.706 -6.655 1.00 94.25 188 GLU A C 1
ATOM 1374 O O . GLU A 1 188 ? -9.325 3.493 -6.865 1.00 94.25 188 GLU A O 1
ATOM 1379 N N . ARG A 1 189 ? -9.919 5.580 -7.398 1.00 94.00 189 ARG A N 1
ATOM 1380 C CA . ARG A 1 189 ? -10.665 5.178 -8.588 1.00 94.00 189 ARG A CA 1
ATOM 1381 C C . ARG A 1 189 ? -9.727 5.179 -9.790 1.00 94.00 189 ARG A C 1
ATOM 1383 O O . ARG A 1 189 ? -9.302 6.240 -10.234 1.00 94.00 189 ARG A O 1
ATOM 1390 N N . PHE A 1 190 ? -9.469 3.996 -10.329 1.00 95.38 190 PHE A N 1
ATOM 1391 C CA . PHE A 1 190 ? -8.829 3.821 -11.630 1.00 95.38 190 PHE A CA 1
ATOM 1392 C C . PHE A 1 190 ? -9.862 3.987 -12.752 1.00 95.38 190 PHE A C 1
ATOM 1394 O O . PHE A 1 190 ? -11.058 3.755 -12.540 1.00 95.38 190 PHE A O 1
ATOM 1401 N N . ARG A 1 191 ? -9.410 4.405 -13.936 1.00 95.88 191 ARG A N 1
ATOM 1402 C CA . ARG A 1 191 ? -10.225 4.409 -15.156 1.00 95.88 191 ARG A CA 1
ATOM 1403 C C . ARG A 1 191 ? -10.405 2.980 -15.658 1.00 95.88 191 ARG A C 1
ATOM 1405 O O . ARG A 1 191 ? -9.428 2.267 -15.871 1.00 95.88 191 ARG A O 1
ATOM 1412 N N . ASP A 1 192 ? -11.654 2.584 -15.852 1.00 93.25 192 ASP A N 1
ATOM 1413 C CA . ASP A 1 192 ? -12.074 1.272 -16.353 1.00 93.25 192 ASP A CA 1
ATOM 1414 C C . ASP A 1 192 ? -12.318 1.259 -17.870 1.00 93.25 192 ASP A C 1
ATOM 1416 O O . ASP A 1 192 ? -12.504 0.196 -18.453 1.00 93.25 192 ASP A O 1
ATOM 1420 N N . ASP A 1 193 ? -12.261 2.424 -18.519 1.00 96.31 193 ASP A N 1
ATOM 1421 C CA . ASP A 1 193 ? -12.486 2.620 -19.953 1.00 96.31 193 ASP A CA 1
ATOM 1422 C C . ASP A 1 193 ? -11.196 2.622 -20.797 1.00 96.31 193 ASP A C 1
ATOM 1424 O O . ASP A 1 193 ? -11.223 2.963 -21.979 1.00 96.31 193 ASP A O 1
ATOM 1428 N N . LEU A 1 194 ? -10.056 2.275 -20.192 1.00 96.38 194 LEU A N 1
ATOM 1429 C CA . LEU A 1 194 ? -8.754 2.213 -20.857 1.00 96.38 194 LEU A CA 1
ATOM 1430 C C . LEU A 1 194 ? -8.338 0.763 -21.124 1.00 96.38 194 LEU A C 1
ATOM 1432 O O . LEU A 1 194 ? -8.326 -0.066 -20.213 1.00 96.38 194 LEU A O 1
ATOM 1436 N N . ASP A 1 195 ? -7.908 0.497 -22.357 1.00 93.12 195 ASP A N 1
ATOM 1437 C CA . ASP A 1 195 ? -7.487 -0.825 -22.826 1.00 93.12 195 ASP A CA 1
ATOM 1438 C C . ASP A 1 195 ? -5.963 -1.037 -22.779 1.00 93.12 195 ASP A C 1
ATOM 1440 O O . ASP A 1 195 ? -5.165 -0.106 -22.637 1.00 93.12 195 ASP A O 1
ATOM 1444 N N . GLY A 1 196 ? -5.555 -2.295 -22.964 1.00 92.56 196 GLY A N 1
ATOM 1445 C CA . GLY A 1 196 ? -4.153 -2.706 -23.064 1.00 92.56 196 GLY A CA 1
ATOM 1446 C C . GLY A 1 196 ? -3.492 -2.992 -21.712 1.00 92.56 196 GLY A C 1
ATOM 1447 O O . GLY A 1 196 ? -4.160 -2.976 -20.675 1.00 92.56 196 GLY A O 1
ATOM 1448 N N . PRO A 1 197 ? -2.186 -3.308 -21.697 1.00 95.69 197 PRO A N 1
ATOM 1449 C CA . PRO A 1 197 ? -1.476 -3.590 -20.457 1.00 95.69 197 PRO A CA 1
ATOM 1450 C C . PRO A 1 197 ? -1.382 -2.342 -19.574 1.00 95.69 197 PRO A C 1
ATOM 1452 O O . PRO A 1 197 ? -1.186 -1.225 -20.056 1.00 95.69 197 PRO A O 1
ATOM 1455 N N . ALA A 1 198 ? -1.529 -2.545 -18.272 1.00 97.62 198 ALA A N 1
ATOM 1456 C CA . ALA A 1 198 ? -1.558 -1.492 -17.275 1.00 97.62 198 ALA A CA 1
ATOM 1457 C C . ALA A 1 198 ? -0.207 -1.319 -16.574 1.00 97.62 198 ALA A C 1
ATOM 1459 O O . ALA A 1 198 ? 0.557 -2.274 -16.412 1.00 97.62 198 ALA A O 1
ATOM 1460 N N . ILE A 1 199 ? 0.046 -0.110 -16.080 1.00 98.56 199 ILE A N 1
ATOM 1461 C CA . ILE A 1 199 ? 1.100 0.142 -15.096 1.00 98.56 199 ILE A CA 1
ATOM 1462 C C . ILE A 1 199 ? 0.564 -0.208 -13.699 1.00 98.56 199 ILE A C 1
ATOM 1464 O O . ILE A 1 199 ? -0.519 0.238 -13.311 1.00 98.56 199 ILE A O 1
ATOM 1468 N N . ALA A 1 200 ? 1.332 -0.977 -12.929 1.00 98.56 200 ALA A N 1
ATOM 1469 C CA . ALA A 1 200 ? 1.142 -1.109 -11.486 1.00 98.56 200 ALA A CA 1
ATOM 1470 C C . ALA A 1 200 ? 2.141 -0.204 -10.753 1.00 98.56 200 ALA A C 1
ATOM 1472 O O . ALA A 1 200 ? 3.336 -0.221 -11.045 1.00 98.56 200 ALA A O 1
ATOM 1473 N N . LEU A 1 201 ? 1.656 0.612 -9.821 1.00 98.56 201 LEU A N 1
ATOM 1474 C CA . LEU A 1 201 ? 2.439 1.659 -9.167 1.00 98.56 201 LEU A CA 1
ATOM 1475 C C . LEU A 1 201 ? 2.783 1.273 -7.724 1.00 98.56 201 LEU A C 1
ATOM 1477 O O . LEU A 1 201 ? 1.915 0.848 -6.968 1.00 98.56 201 LEU A O 1
ATOM 1481 N N . ILE A 1 202 ? 4.034 1.460 -7.310 1.00 98.62 202 ILE A N 1
ATOM 1482 C CA . ILE A 1 202 ? 4.494 1.264 -5.929 1.00 98.62 202 ILE A CA 1
ATOM 1483 C C . ILE A 1 202 ? 5.225 2.524 -5.480 1.00 98.62 202 ILE A C 1
ATOM 1485 O O . ILE A 1 202 ? 6.171 2.964 -6.131 1.00 98.62 202 ILE A O 1
ATOM 1489 N N . THR A 1 203 ? 4.819 3.123 -4.363 1.00 97.75 203 THR A N 1
ATOM 1490 C CA . THR A 1 203 ? 5.452 4.355 -3.874 1.00 97.75 203 THR A CA 1
ATOM 1491 C C . THR A 1 203 ? 5.585 4.365 -2.365 1.00 97.75 203 THR A C 1
ATOM 1493 O O . THR A 1 203 ? 4.584 4.240 -1.663 1.00 97.75 203 THR A O 1
ATOM 1496 N N . GLN A 1 204 ? 6.791 4.630 -1.865 1.00 94.94 204 GLN A N 1
ATOM 1497 C CA . GLN A 1 204 ? 6.995 4.876 -0.433 1.00 94.94 204 GLN A CA 1
ATOM 1498 C C . GLN A 1 204 ? 6.411 6.229 -0.004 1.00 94.94 204 GLN A C 1
ATOM 1500 O O . GLN A 1 204 ? 5.768 6.321 1.036 1.00 94.94 204 GLN A O 1
ATOM 1505 N N . SER A 1 205 ? 6.522 7.256 -0.853 1.00 89.75 205 SER A N 1
ATOM 1506 C CA . SER A 1 205 ? 5.835 8.534 -0.651 1.00 89.75 205 SER A CA 1
ATOM 1507 C C . SER A 1 205 ? 4.522 8.590 -1.422 1.00 89.75 205 SER A C 1
ATOM 1509 O O . SER A 1 205 ? 4.500 8.557 -2.653 1.00 89.75 205 SER A O 1
ATOM 1511 N N . GLY A 1 206 ? 3.418 8.763 -0.699 1.00 81.69 206 GLY A N 1
ATOM 1512 C CA . GLY A 1 206 ? 2.079 8.812 -1.281 1.00 81.69 206 GLY A CA 1
ATOM 1513 C C . GLY A 1 206 ? 1.833 9.954 -2.279 1.00 81.69 206 GLY A C 1
ATOM 1514 O O . GLY A 1 206 ? 0.973 9.837 -3.149 1.00 81.69 206 GLY A O 1
ATOM 1515 N N . HIS A 1 207 ? 2.585 11.055 -2.194 1.00 89.69 207 HIS A N 1
ATOM 1516 C CA . HIS A 1 207 ? 2.443 12.177 -3.131 1.00 89.69 207 HIS A CA 1
ATOM 1517 C C . HIS A 1 207 ? 3.213 11.960 -4.438 1.00 89.69 207 HIS A C 1
ATOM 1519 O O . HIS A 1 207 ? 2.776 12.421 -5.490 1.00 89.69 207 HIS A O 1
ATOM 1525 N N . GLN A 1 208 ? 4.331 11.232 -4.392 1.00 92.12 208 GLN A N 1
ATOM 1526 C CA . GLN A 1 208 ? 5.254 11.116 -5.527 1.00 92.12 208 GLN A CA 1
ATOM 1527 C C . GLN A 1 208 ? 4.716 10.220 -6.651 1.00 92.12 208 GLN A C 1
ATOM 1529 O O . GLN A 1 208 ? 5.187 10.295 -7.778 1.00 92.12 208 GLN A O 1
ATOM 1534 N N . GLY A 1 209 ? 3.687 9.410 -6.387 1.00 93.44 209 GLY A N 1
ATOM 1535 C CA . GLY A 1 209 ? 3.014 8.630 -7.430 1.00 93.44 209 GLY A CA 1
ATOM 1536 C C . GLY A 1 209 ? 1.961 9.398 -8.228 1.00 93.44 209 GLY A C 1
ATOM 1537 O O . GLY A 1 209 ? 1.502 8.900 -9.252 1.00 93.44 209 GLY A O 1
ATOM 1538 N N . ARG A 1 210 ? 1.574 10.608 -7.799 1.00 95.81 210 ARG A N 1
ATOM 1539 C CA . ARG A 1 210 ? 0.483 11.364 -8.432 1.00 95.81 210 ARG A CA 1
ATOM 1540 C C . ARG A 1 210 ? 0.749 11.686 -9.916 1.00 95.81 210 ARG A C 1
ATOM 1542 O O . ARG A 1 210 ? -0.171 11.470 -10.700 1.00 95.81 210 ARG A O 1
ATOM 1549 N N . PRO A 1 211 ? 1.964 12.095 -10.339 1.00 95.69 211 PRO A N 1
ATOM 1550 C CA . PRO A 1 211 ? 2.258 12.317 -11.759 1.00 95.69 211 PRO A CA 1
ATOM 1551 C C . PRO A 1 211 ? 2.066 11.067 -12.629 1.00 95.69 211 PRO A C 1
ATOM 1553 O O . PRO A 1 211 ? 1.481 11.151 -13.706 1.00 95.69 211 PRO A O 1
ATOM 1556 N N . VAL A 1 212 ? 2.466 9.888 -12.132 1.00 96.88 212 VAL A N 1
ATOM 1557 C CA . VAL A 1 212 ? 2.234 8.604 -12.819 1.00 96.88 212 VAL A CA 1
ATOM 1558 C C . VAL A 1 212 ? 0.742 8.265 -12.845 1.00 96.88 212 VAL A C 1
ATOM 1560 O O . VAL A 1 212 ? 0.222 7.841 -13.873 1.00 96.88 212 VAL A O 1
ATOM 1563 N N . PHE A 1 213 ? 0.026 8.493 -11.742 1.00 97.56 213 PHE A N 1
ATOM 1564 C CA . PHE A 1 213 ? -1.408 8.215 -11.652 1.00 97.56 213 PHE A CA 1
ATOM 1565 C C . PHE A 1 213 ? -2.258 9.068 -12.605 1.00 97.56 213 PHE A C 1
ATOM 1567 O O . PHE A 1 213 ? -3.231 8.574 -13.182 1.00 97.56 213 PHE A O 1
ATOM 1574 N N . SER A 1 214 ? -1.864 10.326 -12.816 1.00 96.88 214 SER A N 1
ATOM 1575 C CA . SER A 1 214 ? -2.520 11.252 -13.745 1.00 96.88 214 SER A CA 1
ATOM 1576 C C . SER A 1 214 ? -2.326 10.891 -15.221 1.00 96.88 214 SER A C 1
ATOM 1578 O O . SER A 1 214 ? -3.073 11.387 -16.061 1.00 96.88 214 SER A O 1
ATOM 1580 N N . LEU A 1 215 ? -1.414 9.972 -15.572 1.00 97.00 215 LEU A N 1
ATOM 1581 C CA . LEU A 1 215 ? -1.259 9.499 -16.956 1.00 97.00 215 LEU A CA 1
ATOM 1582 C C . LEU A 1 215 ? -2.530 8.835 -17.519 1.00 97.00 215 LEU A C 1
ATOM 1584 O O . LEU A 1 215 ? -2.688 8.737 -18.737 1.00 97.00 215 LEU A O 1
ATOM 1588 N N . GLN A 1 216 ? -3.467 8.431 -16.657 1.00 97.69 216 GLN A N 1
ATOM 1589 C CA . GLN A 1 216 ? -4.799 7.972 -17.060 1.00 97.69 216 GLN A CA 1
ATOM 1590 C C . GLN A 1 216 ? -5.576 9.029 -17.859 1.00 97.69 216 GLN A C 1
ATOM 1592 O O . GLN A 1 216 ? -6.380 8.678 -18.723 1.00 97.69 216 GLN A O 1
ATOM 1597 N N . GLU A 1 217 ? -5.325 10.322 -17.636 1.00 97.00 217 GLU A N 1
ATOM 1598 C CA . GLU A 1 217 ? -5.902 11.415 -18.434 1.00 97.00 217 GLU A CA 1
ATOM 1599 C C . GLU A 1 217 ? -5.339 11.435 -19.864 1.00 97.00 217 GLU A C 1
ATOM 1601 O O . GLU A 1 217 ? -6.033 11.813 -20.804 1.00 97.00 217 GLU A O 1
ATOM 1606 N N . LEU A 1 218 ? -4.116 10.927 -20.042 1.00 95.44 218 LEU A N 1
ATOM 1607 C CA . LEU A 1 218 ? -3.436 10.743 -21.328 1.00 95.44 218 LEU A CA 1
ATOM 1608 C C . LEU A 1 218 ? -3.670 9.339 -21.922 1.00 95.44 218 LEU A C 1
ATOM 1610 O O . LEU A 1 218 ? -2.970 8.903 -22.837 1.00 95.44 218 LEU A O 1
ATOM 1614 N N . GLY A 1 219 ? -4.649 8.606 -21.385 1.00 96.44 219 GLY A N 1
ATOM 1615 C CA . GLY A 1 219 ? -5.050 7.280 -21.849 1.00 96.44 219 GLY A CA 1
ATOM 1616 C C . GLY A 1 219 ? -4.138 6.137 -21.400 1.00 96.44 219 GLY A C 1
ATOM 1617 O O . GLY A 1 219 ? -4.274 5.024 -21.908 1.00 96.44 219 GLY A O 1
ATOM 1618 N N . VAL A 1 220 ? -3.185 6.372 -20.492 1.00 97.19 220 VAL A N 1
ATOM 1619 C CA . VAL A 1 220 ? -2.328 5.312 -19.932 1.00 97.19 220 VAL A CA 1
ATOM 1620 C C . VAL A 1 220 ? -3.082 4.558 -18.853 1.00 97.19 220 VAL A C 1
ATOM 1622 O O . VAL A 1 220 ? -3.466 5.124 -17.836 1.00 97.19 220 VAL A O 1
ATOM 1625 N N . ARG A 1 221 ? -3.292 3.262 -19.075 1.00 97.81 221 ARG A N 1
ATOM 1626 C CA . ARG A 1 221 ? -4.000 2.406 -18.130 1.00 97.81 221 ARG A CA 1
ATOM 1627 C C . ARG A 1 221 ? -3.132 2.136 -16.902 1.00 97.81 221 ARG A C 1
ATOM 1629 O O . ARG A 1 221 ? -1.972 1.745 -17.030 1.00 97.81 221 ARG A O 1
ATOM 1636 N N . LEU A 1 222 ? -3.710 2.295 -15.716 1.00 98.19 222 LEU A N 1
ATOM 1637 C CA . LEU A 1 222 ? -3.139 1.848 -14.447 1.00 98.19 222 LEU A CA 1
ATOM 1638 C C . LEU A 1 222 ? -4.078 0.816 -13.813 1.00 98.19 222 LEU A C 1
ATOM 1640 O O . LEU A 1 222 ? -5.288 0.900 -14.000 1.00 98.19 222 LEU A O 1
ATOM 1644 N N . SER A 1 223 ? -3.526 -0.154 -13.083 1.00 96.75 223 SER A N 1
ATOM 1645 C CA . SER A 1 223 ? -4.312 -1.239 -12.467 1.00 96.75 223 SER A CA 1
ATOM 1646 C C . SER A 1 223 ? -4.293 -1.209 -10.942 1.00 96.75 223 SER A C 1
ATOM 1648 O O . SER A 1 223 ? -5.314 -1.462 -10.313 1.00 96.75 223 SER A O 1
ATOM 1650 N N . HIS A 1 224 ? -3.140 -0.898 -10.351 1.00 97.50 224 HIS A N 1
ATOM 1651 C CA . HIS A 1 224 ? -2.927 -0.959 -8.910 1.00 97.50 224 HIS A CA 1
ATOM 1652 C C . HIS A 1 224 ? -2.035 0.185 -8.442 1.00 97.50 224 HIS A C 1
ATOM 1654 O O . HIS A 1 224 ? -1.174 0.664 -9.186 1.00 97.50 224 HIS A O 1
ATOM 1660 N N . TRP A 1 225 ? -2.186 0.562 -7.173 1.00 98.31 225 TRP A N 1
ATOM 1661 C CA . TRP A 1 225 ? -1.254 1.440 -6.478 1.00 98.31 225 TRP A CA 1
ATOM 1662 C C . TRP A 1 225 ? -0.992 0.901 -5.069 1.00 98.31 225 TRP A C 1
ATOM 1664 O O . TRP A 1 225 ? -1.906 0.795 -4.262 1.00 98.31 225 TRP A O 1
ATOM 1674 N N . ALA A 1 226 ? 0.256 0.564 -4.758 1.00 98.31 226 ALA A N 1
ATOM 1675 C CA . ALA A 1 226 ? 0.711 0.226 -3.417 1.00 98.31 226 ALA A CA 1
ATOM 1676 C C . ALA A 1 226 ? 1.447 1.424 -2.777 1.00 98.31 226 ALA A C 1
ATOM 1678 O O . ALA A 1 226 ? 2.631 1.641 -3.059 1.00 98.31 226 ALA A O 1
ATOM 1679 N N . PRO A 1 227 ? 0.780 2.232 -1.932 1.00 97.38 227 PRO A N 1
ATOM 1680 C CA . PRO A 1 227 ? 1.444 3.242 -1.120 1.00 97.38 227 PRO A CA 1
ATOM 1681 C C . PRO A 1 227 ? 2.074 2.549 0.096 1.00 97.38 227 PRO A C 1
ATOM 1683 O O . PRO A 1 227 ? 1.397 2.236 1.071 1.00 97.38 227 PRO A O 1
ATOM 1686 N N . THR A 1 228 ? 3.363 2.230 0.048 1.00 97.06 228 THR A N 1
ATOM 1687 C CA . THR A 1 228 ? 3.966 1.357 1.070 1.00 97.06 228 THR A CA 1
ATOM 1688 C C . THR A 1 228 ? 4.311 2.078 2.370 1.00 97.06 228 THR A C 1
ATOM 1690 O O . THR A 1 228 ? 4.381 1.446 3.427 1.00 97.06 228 THR A O 1
ATOM 1693 N N . GLY A 1 229 ? 4.467 3.405 2.321 1.00 95.50 229 GLY A N 1
ATOM 1694 C CA . GLY A 1 229 ? 4.837 4.207 3.482 1.00 95.50 229 GLY A CA 1
ATOM 1695 C C . GLY A 1 229 ? 6.152 3.720 4.088 1.00 95.50 229 GLY A C 1
ATOM 1696 O O . GLY A 1 229 ? 7.152 3.508 3.392 1.00 95.50 229 GLY A O 1
ATOM 1697 N N . ASN A 1 230 ? 6.143 3.500 5.399 1.00 95.50 230 ASN A N 1
ATOM 1698 C CA . ASN A 1 230 ? 7.351 3.145 6.133 1.00 95.50 230 ASN A CA 1
ATOM 1699 C C . ASN A 1 230 ? 7.798 1.681 5.976 1.00 95.50 230 ASN A C 1
ATOM 1701 O O . ASN A 1 230 ? 8.964 1.396 6.259 1.00 95.50 230 ASN A O 1
ATOM 1705 N N . GLU A 1 231 ? 6.931 0.774 5.511 1.00 96.19 231 GLU A N 1
ATOM 1706 C CA . GLU A 1 231 ? 7.233 -0.660 5.329 1.00 96.19 231 GLU A CA 1
ATOM 1707 C C . GLU A 1 231 ? 7.643 -1.380 6.635 1.00 96.19 231 GLU A C 1
ATOM 1709 O O . GLU A 1 231 ? 8.699 -2.013 6.742 1.00 96.19 231 GLU A O 1
ATOM 1714 N N . ALA A 1 232 ? 6.808 -1.271 7.676 1.00 95.88 232 ALA A N 1
ATOM 1715 C CA . ALA A 1 232 ? 7.004 -2.030 8.914 1.00 95.88 232 ALA A CA 1
ATOM 1716 C C . ALA A 1 232 ? 6.860 -3.547 8.694 1.00 95.88 232 ALA A C 1
ATOM 1718 O O . ALA A 1 232 ? 7.618 -4.310 9.296 1.00 95.88 232 ALA A O 1
ATOM 1719 N N . ASP A 1 233 ? 5.952 -3.960 7.805 1.00 96.81 233 ASP A N 1
ATOM 1720 C CA . ASP A 1 233 ? 5.751 -5.352 7.383 1.00 96.81 233 ASP A CA 1
ATOM 1721 C C . ASP A 1 233 ? 5.759 -5.493 5.855 1.00 96.81 233 ASP A C 1
ATOM 1723 O O . ASP A 1 233 ? 6.795 -5.870 5.321 1.00 96.81 233 ASP A O 1
ATOM 1727 N N . LEU A 1 234 ? 4.659 -5.173 5.156 1.00 97.31 234 LEU A N 1
ATOM 1728 C CA . LEU A 1 234 ? 4.613 -5.276 3.694 1.00 97.31 234 LEU A CA 1
ATOM 1729 C C . LEU A 1 234 ? 5.553 -4.248 3.059 1.00 97.31 234 LEU A C 1
ATOM 1731 O O . LEU A 1 234 ? 5.469 -3.049 3.342 1.00 97.31 234 LEU A O 1
ATOM 1735 N N . GLU A 1 235 ? 6.424 -4.720 2.173 1.00 96.19 235 GLU A N 1
ATOM 1736 C CA . GLU A 1 235 ? 7.456 -3.919 1.521 1.00 96.19 235 GLU A CA 1
ATOM 1737 C C . GLU A 1 235 ? 7.252 -3.856 0.005 1.00 96.19 235 GLU A C 1
ATOM 1739 O O . GLU A 1 235 ? 6.517 -4.639 -0.594 1.00 96.19 235 GLU A O 1
ATOM 1744 N N . THR A 1 236 ? 7.976 -2.956 -0.660 1.00 97.38 236 THR A N 1
ATOM 1745 C CA . THR A 1 236 ? 8.017 -2.865 -2.130 1.00 97.38 236 THR A CA 1
ATOM 1746 C C . THR A 1 236 ? 8.220 -4.232 -2.816 1.00 97.38 236 THR A C 1
ATOM 1748 O O . THR A 1 236 ? 7.616 -4.495 -3.854 1.00 97.38 236 THR A O 1
ATOM 1751 N N . ALA A 1 237 ? 9.030 -5.125 -2.234 1.00 96.69 237 ALA A N 1
ATOM 1752 C CA . ALA A 1 237 ? 9.301 -6.458 -2.778 1.00 96.69 237 ALA A CA 1
ATOM 1753 C C . ALA A 1 237 ? 8.059 -7.372 -2.837 1.00 96.69 237 ALA A C 1
ATOM 1755 O O . ALA A 1 237 ? 7.898 -8.129 -3.802 1.00 96.69 237 ALA A O 1
ATOM 1756 N N . ASP A 1 238 ? 7.173 -7.284 -1.840 1.00 97.56 238 ASP A N 1
ATOM 1757 C CA . ASP A 1 238 ? 5.917 -8.038 -1.786 1.00 97.56 238 ASP A CA 1
ATOM 1758 C C . ASP A 1 238 ? 5.019 -7.656 -2.968 1.00 97.56 238 ASP A C 1
ATOM 1760 O O . ASP A 1 238 ? 4.535 -8.516 -3.707 1.00 97.56 238 ASP A O 1
ATOM 1764 N N . PHE A 1 239 ? 4.873 -6.349 -3.202 1.00 98.38 239 PHE A N 1
ATOM 1765 C CA . PHE A 1 239 ? 4.046 -5.813 -4.279 1.00 98.38 239 PHE A CA 1
ATOM 1766 C C . PHE A 1 239 ? 4.639 -6.064 -5.665 1.00 98.38 239 PHE A C 1
ATOM 1768 O O . PHE A 1 239 ? 3.888 -6.402 -6.574 1.00 98.38 239 PHE A O 1
ATOM 1775 N N . ILE A 1 240 ? 5.966 -5.983 -5.842 1.00 98.44 240 ILE A N 1
ATOM 1776 C CA . ILE A 1 240 ? 6.606 -6.385 -7.109 1.00 98.44 240 ILE A CA 1
ATOM 1777 C C . ILE A 1 240 ? 6.296 -7.857 -7.404 1.00 98.44 240 ILE A C 1
ATOM 1779 O O . ILE A 1 240 ? 5.890 -8.186 -8.517 1.00 98.44 240 ILE A O 1
ATOM 1783 N N . SER A 1 241 ? 6.452 -8.736 -6.407 1.00 97.44 241 SER A N 1
ATOM 1784 C CA . SER A 1 241 ? 6.182 -10.168 -6.571 1.00 97.44 241 SER A CA 1
ATOM 1785 C C . SER A 1 241 ? 4.725 -10.443 -6.928 1.00 97.44 241 SER A C 1
ATOM 1787 O O . SER A 1 241 ? 4.467 -11.265 -7.800 1.00 97.44 241 SER A O 1
ATOM 1789 N N . TYR A 1 242 ? 3.789 -9.756 -6.274 1.00 98.19 242 TYR A N 1
ATOM 1790 C CA . TYR A 1 242 ? 2.360 -9.895 -6.535 1.00 98.19 242 TYR A CA 1
ATOM 1791 C C . TYR A 1 242 ? 1.966 -9.345 -7.917 1.00 98.19 242 TYR A C 1
ATOM 1793 O O . TYR A 1 242 ? 1.328 -10.046 -8.702 1.00 98.19 242 TYR A O 1
ATOM 1801 N N . PHE A 1 243 ? 2.398 -8.128 -8.268 1.00 98.50 243 PHE A N 1
ATOM 1802 C CA . PHE A 1 243 ? 2.072 -7.498 -9.554 1.00 98.50 243 PHE A CA 1
ATOM 1803 C C . PHE A 1 243 ? 2.695 -8.216 -10.752 1.00 98.50 243 PHE A C 1
ATOM 1805 O O . PHE A 1 243 ? 2.085 -8.242 -11.817 1.00 98.50 243 PHE A O 1
ATOM 1812 N N . ALA A 1 244 ? 3.857 -8.852 -10.588 1.00 97.38 244 ALA A N 1
ATOM 1813 C CA . ALA A 1 244 ? 4.478 -9.663 -11.636 1.00 97.38 244 ALA A CA 1
ATOM 1814 C C . ALA A 1 244 ? 3.631 -10.879 -12.062 1.00 97.38 244 ALA A C 1
ATOM 1816 O O . ALA A 1 244 ? 3.846 -11.427 -13.140 1.00 97.38 244 ALA A O 1
ATOM 1817 N N . GLU A 1 245 ? 2.684 -11.312 -11.225 1.00 96.25 245 GLU A N 1
ATOM 1818 C CA . GLU A 1 245 ? 1.780 -12.437 -11.491 1.00 96.25 245 GLU A CA 1
ATOM 1819 C C . GLU A 1 245 ? 0.398 -11.974 -11.989 1.00 96.25 245 GLU A C 1
ATOM 1821 O O . GLU A 1 245 ? -0.517 -12.787 -12.126 1.00 96.25 245 GLU A O 1
ATOM 1826 N N . ARG A 1 246 ? 0.192 -10.668 -12.213 1.00 97.12 246 ARG A N 1
ATOM 1827 C CA . ARG A 1 246 ? -1.079 -10.122 -12.703 1.00 97.12 246 ARG A CA 1
ATOM 1828 C C . ARG A 1 246 ? -1.072 -10.044 -14.234 1.00 97.12 246 ARG A C 1
ATOM 1830 O O . ARG A 1 246 ? -0.236 -9.329 -14.787 1.00 97.12 246 ARG A O 1
ATOM 1837 N N . PRO A 1 247 ? -1.982 -10.741 -14.939 1.00 95.94 247 PRO A N 1
ATOM 1838 C CA . PRO A 1 247 ? -1.970 -10.800 -16.404 1.00 95.94 247 PRO A CA 1
ATOM 1839 C C . PRO A 1 247 ? -2.193 -9.439 -17.078 1.00 95.94 247 PRO A C 1
ATOM 1841 O O . PRO A 1 247 ? -1.781 -9.232 -18.216 1.00 95.94 247 PRO A O 1
ATOM 1844 N N . GLU A 1 248 ? -2.846 -8.504 -16.394 1.00 96.06 248 GLU A N 1
ATOM 1845 C CA . GLU A 1 248 ? -3.096 -7.150 -16.869 1.00 96.06 248 GLU A CA 1
ATOM 1846 C C . GLU A 1 248 ? -1.906 -6.200 -16.695 1.00 96.06 248 GLU A C 1
ATOM 1848 O O . GLU A 1 248 ? -1.937 -5.107 -17.261 1.00 96.06 248 GLU A O 1
ATOM 1853 N N . VAL A 1 249 ? -0.881 -6.563 -15.917 1.00 98.00 249 VAL A N 1
ATOM 1854 C CA . VAL A 1 249 ? 0.254 -5.682 -15.613 1.00 98.00 249 VAL A CA 1
ATOM 1855 C C . VAL A 1 249 ? 1.324 -5.810 -16.695 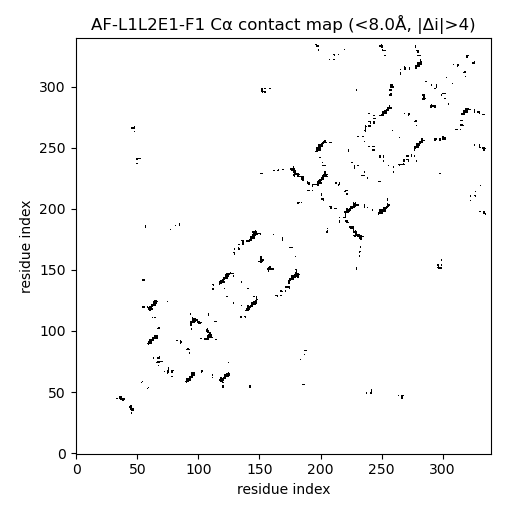1.00 98.00 249 VAL A C 1
ATOM 1857 O O . VAL A 1 249 ? 1.981 -6.837 -16.831 1.00 98.00 249 VAL A O 1
ATOM 1860 N N . GLY A 1 250 ? 1.519 -4.730 -17.454 1.00 97.31 250 GLY A N 1
ATOM 1861 C CA . GLY A 1 250 ? 2.553 -4.627 -18.486 1.00 97.31 250 GLY A CA 1
ATOM 1862 C C . GLY A 1 250 ? 3.863 -4.018 -17.994 1.00 97.31 250 GLY A C 1
ATOM 1863 O O . GLY A 1 250 ? 4.898 -4.251 -18.603 1.00 97.31 250 GLY A O 1
ATOM 1864 N N . ALA A 1 251 ? 3.838 -3.238 -16.911 1.00 98.50 251 ALA A N 1
ATOM 1865 C CA . ALA A 1 251 ? 5.034 -2.700 -16.265 1.00 98.50 251 ALA A CA 1
ATOM 1866 C C . ALA A 1 251 ? 4.756 -2.357 -14.798 1.00 98.50 251 ALA A C 1
ATOM 1868 O O . ALA A 1 251 ? 3.628 -2.027 -14.425 1.00 98.50 251 ALA A O 1
ATOM 1869 N N . ILE A 1 252 ? 5.803 -2.381 -13.975 1.00 98.81 252 ILE A N 1
ATOM 1870 C CA . ILE A 1 252 ? 5.756 -1.960 -12.574 1.00 98.81 252 ILE A CA 1
ATOM 1871 C C . ILE A 1 252 ? 6.599 -0.693 -12.423 1.00 98.81 252 ILE A C 1
ATOM 1873 O O . ILE A 1 252 ? 7.786 -0.697 -12.746 1.00 98.81 252 ILE A O 1
ATOM 1877 N N . ALA A 1 253 ? 5.996 0.388 -11.932 1.00 98.69 253 ALA A N 1
ATOM 1878 C CA . ALA A 1 253 ? 6.660 1.661 -11.670 1.00 98.69 253 ALA A CA 1
ATOM 1879 C C . ALA A 1 253 ? 6.869 1.846 -10.162 1.00 98.69 253 ALA A C 1
ATOM 1881 O O . ALA A 1 253 ? 5.911 1.790 -9.392 1.00 98.69 253 ALA A O 1
ATOM 1882 N N . CYS A 1 254 ? 8.108 2.094 -9.737 1.00 98.44 254 CYS A N 1
ATOM 1883 C CA . CYS A 1 254 ? 8.481 2.178 -8.328 1.00 98.44 254 CYS A CA 1
ATOM 1884 C C . CYS A 1 254 ? 9.108 3.534 -7.973 1.00 98.44 254 CYS A C 1
ATOM 1886 O O . CYS A 1 254 ? 10.061 3.970 -8.617 1.00 98.44 254 CYS A O 1
ATOM 1888 N N . TYR A 1 255 ? 8.653 4.152 -6.883 1.00 97.12 255 TYR A N 1
ATOM 1889 C CA . TYR A 1 255 ? 9.344 5.259 -6.216 1.00 97.12 255 TYR A CA 1
ATOM 1890 C C . TYR A 1 255 ? 9.866 4.794 -4.851 1.00 97.12 255 TYR A C 1
ATOM 1892 O O . TYR A 1 255 ? 9.087 4.574 -3.917 1.00 97.12 255 TYR A O 1
ATOM 1900 N N . ILE A 1 256 ? 11.188 4.627 -4.752 1.00 95.06 256 ILE A N 1
ATOM 1901 C CA . ILE A 1 256 ? 11.874 3.956 -3.643 1.00 95.06 256 ILE A CA 1
ATOM 1902 C C . ILE A 1 256 ? 12.836 4.933 -2.961 1.00 95.06 256 ILE A C 1
ATOM 1904 O O . ILE A 1 256 ? 13.837 5.362 -3.536 1.00 95.06 256 ILE A O 1
ATOM 1908 N N . GLU A 1 257 ? 12.589 5.239 -1.696 1.00 89.69 257 GLU A N 1
ATOM 1909 C CA . GLU A 1 257 ? 13.464 6.037 -0.835 1.00 89.69 257 GLU A CA 1
ATOM 1910 C C . GLU A 1 257 ? 14.536 5.175 -0.168 1.00 89.69 257 GLU A C 1
ATOM 1912 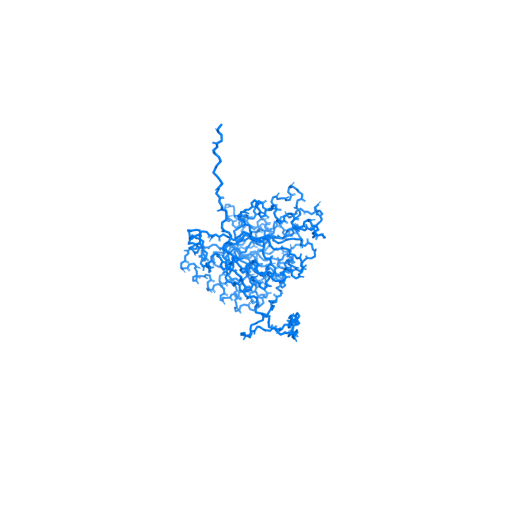O O . GLU A 1 257 ? 15.711 5.545 -0.148 1.00 89.69 257 GLU A O 1
ATOM 1917 N N . GLY A 1 258 ? 14.185 3.962 0.254 1.00 87.12 258 GLY A N 1
ATOM 1918 C CA . GLY A 1 258 ? 15.121 3.002 0.833 1.00 87.12 258 GLY A CA 1
ATOM 1919 C C . GLY A 1 258 ? 14.639 1.561 0.721 1.00 87.12 258 GLY A C 1
ATOM 1920 O O . GLY A 1 258 ? 13.459 1.310 0.498 1.00 87.12 258 GLY A O 1
ATOM 1921 N N . LEU A 1 259 ? 15.561 0.614 0.882 1.00 87.56 259 LEU A N 1
ATOM 1922 C CA . LEU A 1 259 ? 15.274 -0.821 0.880 1.00 87.56 259 LEU A CA 1
ATOM 1923 C C . LEU A 1 259 ? 15.579 -1.370 2.275 1.00 87.56 259 LEU A C 1
ATOM 1925 O O . LEU A 1 259 ? 16.692 -1.180 2.771 1.00 87.56 259 LEU A O 1
ATOM 1929 N N . LYS A 1 260 ? 14.596 -2.011 2.912 1.00 83.81 260 LYS A N 1
ATOM 1930 C CA . LYS A 1 260 ? 14.777 -2.673 4.210 1.00 83.81 260 LYS A CA 1
ATOM 1931 C C . LYS A 1 260 ? 15.389 -4.057 4.011 1.00 83.81 260 LYS A C 1
ATOM 1933 O O . LYS A 1 260 ? 16.468 -4.307 4.545 1.00 83.81 260 LYS A O 1
ATOM 1938 N N . ASP A 1 261 ? 14.788 -4.888 3.159 1.00 88.56 261 ASP A N 1
ATOM 1939 C CA . ASP A 1 261 ? 15.401 -6.132 2.686 1.00 88.56 261 ASP A CA 1
ATOM 1940 C C . ASP A 1 261 ? 15.809 -6.040 1.203 1.00 88.56 261 ASP A C 1
ATOM 1942 O O . ASP A 1 261 ? 15.020 -6.225 0.272 1.00 88.56 261 ASP A O 1
ATOM 1946 N N . GLY A 1 262 ? 17.099 -5.773 0.974 1.00 90.12 262 GLY A N 1
ATOM 1947 C CA . GLY A 1 262 ? 17.667 -5.733 -0.372 1.00 90.12 262 GLY A CA 1
ATOM 1948 C C . GLY A 1 262 ? 17.609 -7.081 -1.097 1.00 90.12 262 GLY A C 1
ATOM 1949 O O . GLY A 1 262 ? 17.444 -7.102 -2.313 1.00 90.12 262 GLY A O 1
ATOM 1950 N N . ARG A 1 263 ? 17.698 -8.213 -0.385 1.00 90.44 263 ARG A N 1
ATOM 1951 C CA . ARG A 1 263 ? 17.597 -9.537 -1.015 1.00 90.44 263 ARG A CA 1
ATOM 1952 C C . ARG A 1 263 ? 16.171 -9.781 -1.487 1.00 90.44 263 ARG A C 1
ATOM 1954 O O . ARG A 1 263 ? 15.999 -10.197 -2.629 1.00 90.44 263 ARG A O 1
ATOM 1961 N N . ALA A 1 264 ? 15.174 -9.520 -0.643 1.00 92.69 264 ALA A N 1
ATOM 1962 C CA . ALA A 1 264 ? 13.770 -9.679 -1.014 1.00 92.69 264 ALA A CA 1
ATOM 1963 C C . ALA A 1 264 ? 13.431 -8.849 -2.261 1.00 92.69 264 ALA A C 1
ATOM 1965 O O . ALA A 1 264 ? 12.825 -9.368 -3.197 1.00 92.69 264 ALA A O 1
ATOM 1966 N N . PHE A 1 265 ? 13.912 -7.602 -2.323 1.00 94.75 265 PHE A N 1
ATOM 1967 C CA . PHE A 1 265 ? 13.758 -6.746 -3.500 1.00 94.75 265 PHE A CA 1
ATOM 1968 C C . PHE A 1 265 ? 14.363 -7.363 -4.769 1.00 94.75 265 PHE A C 1
ATOM 1970 O O . PHE A 1 265 ? 13.695 -7.418 -5.800 1.00 94.75 265 PHE A O 1
ATOM 1977 N N . LEU A 1 266 ? 15.603 -7.861 -4.705 1.00 94.00 266 LEU A N 1
ATOM 1978 C CA . LEU A 1 266 ? 16.260 -8.476 -5.864 1.00 94.00 266 LEU A CA 1
ATOM 1979 C C . LEU A 1 266 ? 15.557 -9.768 -6.305 1.00 94.00 266 LEU A C 1
ATOM 1981 O O . LEU A 1 266 ? 15.377 -9.981 -7.498 1.00 94.00 266 LEU A O 1
ATOM 1985 N N . LEU A 1 267 ? 15.092 -10.600 -5.369 1.00 94.00 267 LEU A N 1
ATOM 1986 C CA . LEU A 1 267 ? 14.321 -11.805 -5.697 1.00 94.00 267 LEU A CA 1
ATOM 1987 C C . LEU A 1 267 ? 12.969 -11.473 -6.348 1.00 94.00 267 LEU A C 1
ATOM 1989 O O . LEU A 1 267 ? 12.545 -12.164 -7.276 1.00 94.00 267 LEU A O 1
ATOM 1993 N N . ALA A 1 268 ? 12.305 -10.408 -5.898 1.00 96.25 268 ALA A N 1
ATOM 1994 C CA . ALA A 1 268 ? 11.077 -9.923 -6.520 1.00 96.25 268 ALA A CA 1
ATOM 1995 C C . ALA A 1 268 ? 11.335 -9.378 -7.937 1.00 96.25 268 ALA A C 1
ATOM 1997 O O . ALA A 1 268 ? 10.570 -9.665 -8.858 1.00 96.25 268 ALA A O 1
ATOM 1998 N N . ALA A 1 269 ? 12.439 -8.650 -8.133 1.00 96.56 269 ALA A N 1
ATOM 1999 C CA . ALA A 1 269 ? 12.860 -8.170 -9.446 1.00 96.56 269 ALA A CA 1
ATOM 2000 C C . ALA A 1 269 ? 13.214 -9.319 -10.411 1.00 96.56 269 ALA A C 1
ATOM 2002 O O . ALA A 1 269 ? 12.747 -9.303 -11.550 1.00 96.56 269 ALA A O 1
ATOM 2003 N N . ASP A 1 270 ? 13.940 -10.352 -9.954 1.00 94.44 270 ASP A N 1
ATOM 2004 C CA . ASP A 1 270 ? 14.221 -11.557 -10.758 1.00 94.44 270 ASP A CA 1
ATOM 2005 C C . ASP A 1 270 ? 12.922 -12.219 -11.229 1.00 94.44 270 ASP A C 1
ATOM 2007 O O . ASP A 1 270 ? 12.768 -12.572 -12.399 1.00 94.44 270 ASP A O 1
ATOM 2011 N N . ARG A 1 271 ? 11.943 -12.349 -10.324 1.00 94.31 271 ARG A N 1
ATOM 2012 C CA . ARG A 1 271 ? 10.620 -12.879 -10.663 1.00 94.31 271 ARG A CA 1
ATOM 2013 C C . ARG A 1 271 ? 9.946 -12.040 -11.743 1.00 94.31 271 ARG A C 1
ATOM 2015 O O . ARG A 1 271 ? 9.498 -12.609 -12.736 1.00 94.31 271 ARG A O 1
ATOM 2022 N N . ALA A 1 272 ? 9.885 -10.722 -11.569 1.00 96.56 272 ALA A N 1
ATOM 2023 C CA . ALA A 1 272 ? 9.282 -9.827 -12.551 1.00 96.56 272 ALA A CA 1
ATOM 2024 C C . ALA A 1 272 ? 9.957 -9.974 -13.927 1.00 96.56 272 ALA A C 1
ATOM 2026 O O . ALA A 1 272 ? 9.276 -10.185 -14.933 1.00 96.56 272 ALA A O 1
ATOM 2027 N N . ALA A 1 273 ? 11.292 -10.025 -13.964 1.00 94.56 273 ALA A N 1
ATOM 2028 C CA . ALA A 1 273 ? 12.058 -10.256 -15.186 1.00 94.56 273 ALA A CA 1
ATOM 2029 C C . ALA A 1 273 ? 11.723 -11.605 -15.856 1.00 94.56 273 ALA A C 1
ATOM 2031 O O . ALA A 1 273 ? 11.497 -11.650 -17.069 1.00 94.56 273 ALA A O 1
ATOM 2032 N N . ARG A 1 274 ? 11.616 -12.695 -15.081 1.00 92.94 274 ARG A N 1
ATOM 2033 C CA . ARG A 1 274 ? 11.229 -14.034 -15.574 1.00 92.94 274 ARG A CA 1
ATOM 2034 C C . ARG A 1 274 ? 9.792 -14.099 -16.082 1.00 92.94 274 ARG A C 1
ATOM 2036 O O . ARG A 1 274 ? 9.526 -14.808 -17.048 1.00 92.94 274 ARG A O 1
ATOM 2043 N N . ARG A 1 275 ? 8.876 -13.357 -15.455 1.00 93.88 275 ARG A N 1
ATOM 2044 C CA . ARG A 1 275 ? 7.493 -13.171 -15.930 1.00 93.88 275 ARG A CA 1
ATOM 2045 C C . ARG A 1 275 ? 7.396 -12.219 -17.116 1.00 93.88 275 ARG A C 1
ATOM 2047 O O . ARG A 1 275 ? 6.350 -12.114 -17.741 1.00 93.88 275 ARG A O 1
ATOM 2054 N N . GLY A 1 276 ? 8.501 -11.564 -17.455 1.00 94.19 276 GLY A N 1
ATOM 2055 C CA . GLY A 1 276 ? 8.581 -10.608 -18.540 1.00 94.19 276 GLY A CA 1
ATOM 2056 C C . GLY A 1 276 ? 7.910 -9.273 -18.246 1.00 94.19 276 GLY A C 1
ATOM 2057 O O . GLY A 1 276 ? 7.685 -8.525 -19.193 1.00 94.19 276 GLY A O 1
ATOM 2058 N N . VAL A 1 277 ? 7.658 -8.973 -16.970 1.00 97.25 277 VAL A N 1
ATOM 2059 C CA . VAL A 1 277 ? 7.089 -7.716 -16.484 1.00 97.25 277 VAL A CA 1
ATOM 2060 C C . VAL A 1 277 ? 8.241 -6.777 -16.085 1.00 97.25 277 VAL A C 1
ATOM 2062 O O . VAL A 1 277 ? 8.911 -7.025 -15.082 1.00 97.25 277 VAL A O 1
ATOM 2065 N N . PRO A 1 278 ? 8.534 -5.720 -16.861 1.00 97.62 278 PRO A N 1
ATOM 2066 C CA . PRO A 1 278 ? 9.605 -4.780 -16.554 1.00 97.62 278 PRO A CA 1
ATOM 2067 C C . PRO A 1 278 ? 9.323 -3.989 -15.272 1.00 97.62 278 PRO A C 1
ATOM 2069 O O . PRO A 1 278 ? 8.215 -3.495 -15.061 1.00 97.62 278 PRO A O 1
ATOM 2072 N N . VAL A 1 279 ? 10.361 -3.817 -14.449 1.00 98.69 279 VAL A N 1
ATOM 2073 C CA . VAL A 1 279 ? 10.342 -2.955 -13.260 1.00 98.69 279 VAL A CA 1
ATOM 2074 C C . VAL A 1 279 ? 11.147 -1.696 -13.560 1.00 98.69 279 VAL A C 1
ATOM 2076 O O . VAL A 1 279 ? 12.348 -1.778 -13.817 1.00 98.69 279 VAL A O 1
ATOM 2079 N N . VAL A 1 280 ? 10.500 -0.534 -13.504 1.00 98.62 280 VAL A N 1
ATOM 2080 C CA . VAL A 1 280 ? 11.128 0.784 -13.654 1.00 98.62 280 VAL A CA 1
ATOM 2081 C C . VAL A 1 280 ? 11.134 1.472 -12.297 1.00 98.62 280 VAL A C 1
ATOM 2083 O O . VAL A 1 280 ? 10.095 1.551 -11.646 1.00 98.62 280 VAL A O 1
ATOM 2086 N N . ALA A 1 281 ? 12.285 1.961 -11.843 1.00 97.81 281 ALA A N 1
ATOM 2087 C CA . ALA A 1 281 ? 12.417 2.486 -10.489 1.00 97.81 281 ALA A CA 1
ATOM 2088 C C . ALA A 1 281 ? 13.143 3.832 -10.430 1.00 97.81 281 ALA A C 1
ATOM 2090 O O . ALA A 1 281 ? 14.278 3.966 -10.888 1.00 97.81 281 ALA A O 1
ATOM 2091 N N . VAL A 1 282 ? 12.534 4.795 -9.740 1.00 95.94 282 VAL A N 1
ATOM 2092 C CA . VAL A 1 282 ? 13.245 5.935 -9.157 1.00 95.94 282 VAL A CA 1
ATOM 2093 C C . VAL A 1 282 ? 13.760 5.496 -7.793 1.00 95.94 282 VAL A C 1
ATOM 2095 O O . VAL A 1 282 ? 12.978 5.241 -6.877 1.00 95.94 282 VAL A O 1
ATOM 2098 N N . LYS A 1 283 ? 15.085 5.426 -7.637 1.00 92.38 283 LYS A N 1
ATOM 2099 C CA . LYS A 1 283 ? 15.725 5.234 -6.328 1.00 92.38 283 LYS A CA 1
ATOM 2100 C C . LYS A 1 283 ? 16.299 6.560 -5.844 1.00 92.38 283 LYS A C 1
ATOM 2102 O O . LYS A 1 283 ? 17.333 7.011 -6.345 1.00 92.38 283 LYS A O 1
ATOM 2107 N N . VAL A 1 284 ? 15.634 7.146 -4.852 1.00 85.62 284 VAL A N 1
ATOM 2108 C CA . VAL A 1 284 ? 15.994 8.426 -4.229 1.00 85.62 284 VAL A CA 1
ATOM 2109 C C . VAL A 1 284 ? 17.307 8.289 -3.452 1.00 85.62 284 VAL A C 1
ATOM 2111 O O . VAL A 1 284 ? 17.673 7.199 -3.003 1.00 85.62 284 VAL A O 1
ATOM 2114 N N . GLY A 1 285 ? 18.019 9.405 -3.288 1.00 71.88 285 GLY A N 1
ATOM 2115 C CA . GLY A 1 285 ? 19.243 9.468 -2.491 1.00 71.88 285 GLY A CA 1
ATOM 2116 C C . GLY A 1 285 ? 20.505 9.021 -3.230 1.00 71.88 285 GLY A C 1
ATOM 2117 O O . GLY A 1 285 ? 21.385 8.431 -2.622 1.00 71.88 285 GLY A O 1
ATOM 2118 N N . ARG A 1 286 ? 20.593 9.298 -4.537 1.00 65.62 286 ARG A N 1
ATOM 2119 C CA . ARG A 1 286 ? 21.764 8.982 -5.379 1.00 65.62 286 ARG A CA 1
ATOM 2120 C C . ARG A 1 286 ? 23.045 9.699 -4.976 1.00 65.62 286 ARG A C 1
ATOM 2122 O O . ARG A 1 286 ? 24.130 9.133 -5.029 1.00 65.62 286 ARG A O 1
ATOM 2129 N N . THR A 1 287 ? 22.926 10.973 -4.626 1.00 56.56 287 THR A N 1
ATOM 2130 C CA . THR A 1 287 ? 24.070 11.777 -4.193 1.00 56.56 287 THR A CA 1
ATOM 2131 C C . THR A 1 287 ? 24.365 11.485 -2.732 1.00 56.56 287 THR A C 1
ATOM 2133 O O . THR A 1 287 ? 23.448 11.194 -1.976 1.00 56.56 287 THR A O 1
ATOM 2136 N N . GLU A 1 288 ? 25.613 11.623 -2.288 1.00 53.00 288 GLU A N 1
ATOM 2137 C CA . GLU A 1 288 ? 25.972 11.434 -0.873 1.00 53.00 288 GLU A CA 1
ATOM 2138 C C . GLU A 1 288 ? 25.118 12.316 0.061 1.00 53.00 288 GLU A C 1
ATOM 2140 O O . GLU A 1 288 ? 24.660 11.884 1.119 1.00 53.00 288 GLU A O 1
ATOM 2145 N N . THR A 1 289 ? 24.809 13.541 -0.378 1.00 50.12 289 THR A N 1
ATOM 2146 C CA . THR A 1 289 ? 23.893 14.447 0.325 1.00 50.12 289 THR A CA 1
ATOM 2147 C C . THR A 1 289 ? 22.457 13.922 0.341 1.00 50.12 289 THR A C 1
ATOM 2149 O O . THR A 1 289 ? 21.834 13.912 1.398 1.00 50.12 289 THR A O 1
ATOM 2152 N N . GLY A 1 290 ? 21.936 13.448 -0.794 1.00 56.25 290 GLY A N 1
ATOM 2153 C CA . GLY A 1 290 ? 20.596 12.870 -0.884 1.00 56.25 290 GLY A CA 1
ATOM 2154 C C . GLY A 1 290 ? 20.464 11.548 -0.124 1.00 56.25 290 GLY A C 1
ATOM 2155 O O . GLY A 1 290 ? 19.425 11.307 0.478 1.00 56.25 290 GLY A O 1
ATOM 2156 N N . ALA A 1 291 ? 21.510 10.720 -0.110 1.00 57.00 291 ALA A N 1
ATOM 2157 C CA . ALA A 1 291 ? 21.601 9.491 0.670 1.00 57.00 291 ALA A CA 1
ATOM 2158 C C . ALA A 1 291 ? 21.536 9.810 2.162 1.00 57.00 291 ALA A C 1
ATOM 2160 O O . ALA A 1 291 ? 20.740 9.214 2.877 1.00 57.00 291 ALA A O 1
ATOM 2161 N N . ARG A 1 292 ? 22.304 10.803 2.627 1.00 53.66 292 ARG A N 1
ATOM 2162 C CA . ARG A 1 292 ? 22.271 11.241 4.025 1.00 53.66 292 ARG A CA 1
ATOM 2163 C C . ARG A 1 292 ? 20.897 11.785 4.419 1.00 53.66 292 ARG A C 1
ATOM 2165 O O . ARG A 1 292 ? 20.391 11.400 5.465 1.00 53.66 292 ARG A O 1
ATOM 2172 N N . THR A 1 293 ? 20.274 12.609 3.574 1.00 52.97 293 THR A N 1
ATOM 2173 C CA . THR A 1 293 ? 18.912 13.121 3.801 1.00 52.97 293 THR A CA 1
ATOM 2174 C C . THR A 1 293 ? 17.880 11.986 3.822 1.00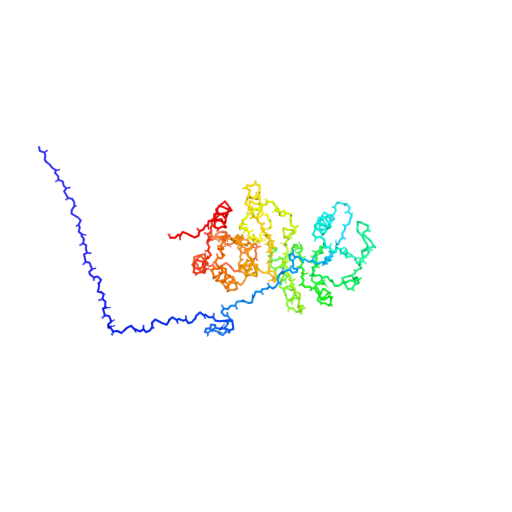 52.97 293 THR A C 1
ATOM 2176 O O . THR A 1 293 ? 17.081 11.901 4.750 1.00 52.97 293 THR A O 1
ATOM 2179 N N . ALA A 1 294 ? 17.928 11.054 2.866 1.00 56.72 294 ALA A N 1
ATOM 2180 C CA . ALA A 1 294 ? 17.032 9.895 2.825 1.00 56.72 294 ALA A CA 1
ATOM 2181 C C . ALA A 1 294 ? 17.238 8.946 4.022 1.00 56.72 294 ALA A C 1
ATOM 2183 O O . ALA A 1 294 ? 16.262 8.455 4.591 1.00 56.72 294 ALA A O 1
ATOM 2184 N N . ALA A 1 295 ? 18.487 8.733 4.452 1.00 58.22 295 ALA A N 1
ATOM 2185 C CA . ALA A 1 295 ? 18.823 7.938 5.632 1.00 58.22 295 ALA A CA 1
ATOM 2186 C C . ALA A 1 295 ? 18.254 8.565 6.912 1.00 58.22 295 ALA A C 1
ATOM 2188 O O . ALA A 1 295 ? 17.667 7.857 7.727 1.00 58.22 295 ALA A O 1
ATOM 2189 N N . THR A 1 296 ? 18.356 9.891 7.065 1.00 52.16 296 THR A N 1
ATOM 2190 C CA . THR A 1 296 ? 17.761 10.605 8.207 1.00 52.16 296 THR A CA 1
ATOM 2191 C C . THR A 1 296 ? 16.232 10.624 8.184 1.00 52.16 296 THR A C 1
ATOM 2193 O O . THR A 1 296 ? 15.628 10.701 9.246 1.00 52.16 296 THR A O 1
ATOM 2196 N N . HIS A 1 297 ? 15.613 10.533 7.001 1.00 53.97 297 HIS A N 1
ATOM 2197 C CA . HIS A 1 297 ? 14.156 10.565 6.836 1.00 53.97 297 HIS A CA 1
ATOM 2198 C C . HIS A 1 297 ? 13.471 9.195 6.922 1.00 53.97 297 HIS A C 1
ATOM 2200 O O . HIS A 1 297 ? 12.271 9.157 7.154 1.00 53.97 297 HIS A O 1
ATOM 2206 N N . THR A 1 298 ? 14.178 8.079 6.711 1.00 53.44 298 THR A N 1
ATOM 2207 C CA . THR A 1 298 ? 13.530 6.751 6.605 1.00 53.44 298 THR A CA 1
ATOM 2208 C C . THR A 1 298 ? 14.183 5.656 7.445 1.00 53.44 298 THR A C 1
ATOM 2210 O O . THR A 1 298 ? 13.592 4.592 7.617 1.00 53.44 298 THR A O 1
ATOM 2213 N N . GLY A 1 299 ? 15.404 5.869 7.953 1.00 51.81 299 GLY A N 1
ATOM 2214 C CA . GLY A 1 299 ? 16.136 4.865 8.733 1.00 51.81 299 GLY A CA 1
ATOM 2215 C C . GLY A 1 299 ? 16.496 3.581 7.967 1.00 51.81 299 GLY A C 1
ATOM 2216 O O . GLY A 1 299 ? 16.892 2.599 8.593 1.00 51.81 299 GLY A O 1
ATOM 2217 N N . LYS A 1 300 ? 16.351 3.556 6.632 1.00 59.31 300 LYS A N 1
ATOM 2218 C CA . LYS A 1 300 ? 16.641 2.391 5.775 1.00 59.31 300 LYS A CA 1
ATOM 2219 C C . LYS A 1 300 ? 18.109 2.361 5.333 1.00 59.31 300 LYS A C 1
ATOM 2221 O O . LYS A 1 300 ? 18.783 3.390 5.296 1.00 59.31 300 LYS A O 1
ATOM 2226 N N . LEU A 1 301 ? 18.603 1.171 4.977 1.00 52.91 301 LEU A N 1
ATOM 2227 C CA . LEU A 1 301 ? 19.989 0.961 4.553 1.00 52.91 301 LEU A CA 1
ATOM 2228 C C . LEU A 1 301 ? 20.299 1.785 3.291 1.00 52.91 301 LEU A C 1
ATOM 2230 O O . LEU A 1 301 ? 19.800 1.501 2.202 1.00 52.91 301 LEU A O 1
ATOM 2234 N N . THR A 1 302 ? 21.178 2.775 3.413 1.00 56.75 302 THR A N 1
ATOM 2235 C CA . THR A 1 302 ? 21.800 3.443 2.266 1.00 56.75 302 THR A CA 1
ATOM 2236 C C . THR A 1 302 ? 23.128 2.758 1.963 1.00 56.75 302 THR A C 1
ATOM 2238 O O . THR A 1 302 ? 24.177 3.163 2.460 1.00 56.75 302 THR A O 1
ATOM 2241 N N . GLY A 1 303 ? 23.081 1.670 1.188 1.00 64.31 303 GLY A N 1
ATOM 2242 C CA . GLY A 1 303 ? 24.284 1.112 0.567 1.00 64.31 303 GLY A CA 1
ATOM 2243 C C . GLY A 1 303 ? 24.903 2.113 -0.416 1.00 64.31 303 GLY A C 1
ATOM 2244 O O . GLY A 1 303 ? 24.230 3.050 -0.849 1.00 64.31 303 GLY A O 1
ATOM 2245 N N . ALA A 1 304 ? 26.176 1.930 -0.778 1.00 74.25 3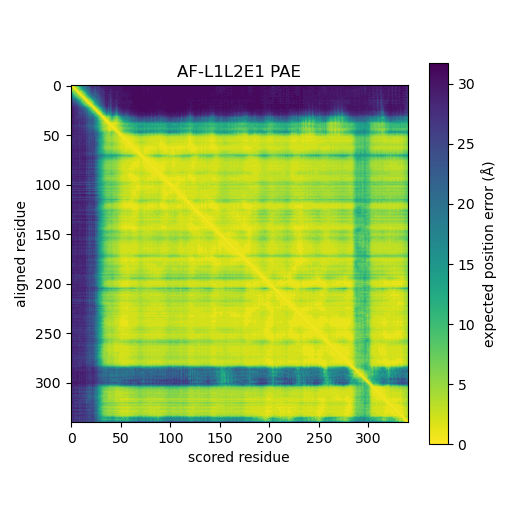04 ALA A N 1
ATOM 2246 C CA . ALA A 1 304 ? 26.808 2.769 -1.796 1.00 74.25 304 ALA A CA 1
ATOM 2247 C C . ALA A 1 304 ? 25.973 2.739 -3.086 1.00 74.25 304 ALA A C 1
ATOM 2249 O O . ALA A 1 304 ? 25.620 1.659 -3.563 1.00 74.25 304 ALA A O 1
ATOM 2250 N N . ASP A 1 305 ? 25.666 3.908 -3.653 1.00 81.62 305 ASP A N 1
ATOM 2251 C CA . ASP A 1 305 ? 24.740 4.018 -4.787 1.00 81.62 305 ASP A CA 1
ATOM 2252 C C . ASP A 1 305 ? 25.163 3.142 -5.976 1.00 81.62 305 ASP A C 1
ATOM 2254 O O . ASP A 1 305 ? 24.330 2.464 -6.568 1.00 81.62 305 ASP A O 1
ATOM 2258 N N . ALA A 1 306 ? 26.471 3.050 -6.235 1.00 84.06 306 ALA A N 1
ATOM 2259 C CA . ALA A 1 306 ? 27.042 2.184 -7.266 1.00 84.06 306 ALA A CA 1
ATOM 2260 C C . ALA A 1 306 ? 26.751 0.685 -7.046 1.00 84.06 306 ALA A C 1
ATOM 2262 O O . ALA A 1 306 ? 26.600 -0.061 -8.008 1.00 84.06 306 ALA A O 1
ATOM 2263 N N . VAL A 1 307 ? 26.659 0.233 -5.790 1.00 87.56 307 VAL A N 1
ATOM 2264 C CA . VAL A 1 307 ? 26.304 -1.157 -5.458 1.00 87.56 307 VAL A CA 1
ATOM 2265 C C . VAL A 1 307 ? 24.818 -1.393 -5.700 1.00 87.56 307 VAL A C 1
ATOM 2267 O O . VAL A 1 307 ? 24.449 -2.414 -6.274 1.00 87.56 307 VAL A O 1
ATOM 2270 N N . VAL A 1 308 ? 23.969 -0.444 -5.295 1.00 88.00 308 VAL A N 1
ATOM 2271 C CA . VAL A 1 308 ? 22.522 -0.515 -5.543 1.00 88.00 308 VAL A CA 1
ATOM 2272 C C . VAL A 1 308 ? 22.237 -0.517 -7.044 1.00 88.00 308 VAL A C 1
ATOM 2274 O O . VAL A 1 308 ? 21.456 -1.341 -7.507 1.00 88.00 308 VAL A O 1
ATOM 2277 N N . ASP A 1 309 ? 22.905 0.353 -7.803 1.00 89.94 309 ASP A N 1
ATOM 2278 C CA . ASP A 1 309 ? 22.786 0.445 -9.258 1.00 89.94 309 ASP A CA 1
ATOM 2279 C C . ASP A 1 309 ? 23.204 -0.855 -9.957 1.00 89.94 309 ASP A C 1
ATOM 2281 O O . ASP A 1 309 ? 22.433 -1.424 -10.732 1.00 89.94 309 ASP A O 1
ATOM 2285 N N . ALA A 1 310 ? 24.386 -1.381 -9.614 1.00 92.06 310 ALA A N 1
ATOM 2286 C CA . ALA A 1 310 ? 24.874 -2.640 -10.162 1.00 92.06 310 ALA A CA 1
ATOM 2287 C C . ALA A 1 310 ? 23.917 -3.802 -9.854 1.00 92.06 310 ALA A C 1
ATOM 2289 O O . ALA A 1 310 ? 23.588 -4.573 -10.755 1.00 92.06 310 ALA A O 1
ATOM 2290 N N . ALA A 1 311 ? 23.425 -3.895 -8.615 1.00 92.50 311 ALA A N 1
ATOM 2291 C CA . ALA A 1 311 ? 22.485 -4.935 -8.210 1.00 92.50 311 ALA A CA 1
ATOM 2292 C C . ALA A 1 311 ? 21.137 -4.809 -8.940 1.00 92.50 311 ALA A C 1
ATOM 2294 O O . ALA A 1 311 ? 20.642 -5.790 -9.486 1.00 92.50 311 ALA A O 1
ATOM 2295 N N . MET A 1 312 ? 20.563 -3.604 -9.022 1.00 94.25 312 MET A N 1
ATOM 2296 C CA . MET A 1 312 ? 19.332 -3.346 -9.781 1.00 94.25 312 MET A CA 1
ATOM 2297 C C . MET A 1 312 ? 19.478 -3.779 -11.242 1.00 94.25 312 MET A C 1
ATOM 2299 O O . MET A 1 312 ? 18.644 -4.528 -11.753 1.00 94.25 312 MET A O 1
ATOM 2303 N N . ARG A 1 313 ? 20.581 -3.390 -11.888 1.00 94.69 313 ARG A N 1
ATOM 2304 C CA . ARG A 1 313 ? 20.865 -3.744 -13.280 1.00 94.69 313 ARG A CA 1
ATOM 2305 C C . ARG A 1 313 ? 21.026 -5.250 -13.486 1.00 94.69 313 ARG A C 1
ATOM 2307 O O . ARG A 1 313 ? 20.531 -5.777 -14.479 1.00 94.69 313 ARG A O 1
ATOM 2314 N N . GLN A 1 314 ? 21.703 -5.945 -12.570 1.00 95.12 314 GLN A N 1
ATOM 2315 C CA . GLN A 1 314 ? 21.875 -7.403 -12.633 1.00 95.12 314 GLN A CA 1
ATOM 2316 C C . GLN A 1 314 ? 20.542 -8.158 -12.579 1.00 95.12 314 GLN A C 1
ATOM 2318 O O . GLN A 1 314 ? 20.421 -9.212 -13.195 1.00 95.12 314 GLN A O 1
ATOM 2323 N N . PHE A 1 315 ? 19.553 -7.604 -11.879 1.00 94.94 315 PHE A N 1
ATOM 2324 C CA . PHE A 1 315 ? 18.235 -8.205 -11.679 1.00 94.94 315 PHE A CA 1
ATOM 2325 C C . PHE A 1 315 ? 17.151 -7.617 -12.598 1.00 94.94 315 PHE A C 1
ATOM 2327 O O . PHE A 1 315 ? 15.962 -7.827 -12.377 1.00 94.94 315 PHE A O 1
ATOM 2334 N N . GLY A 1 316 ? 17.550 -6.889 -13.648 1.00 94.62 316 GLY A N 1
ATOM 2335 C CA . GLY A 1 316 ? 16.635 -6.401 -14.682 1.00 94.62 316 GLY A CA 1
ATOM 2336 C C . GLY A 1 316 ? 15.779 -5.195 -14.284 1.00 94.62 316 GLY A C 1
ATOM 2337 O O . GLY A 1 316 ? 14.821 -4.882 -14.989 1.00 94.62 316 GLY A O 1
ATOM 2338 N N . VAL A 1 317 ? 16.112 -4.501 -13.191 1.00 98.00 317 VAL A N 1
ATOM 2339 C CA . VAL A 1 317 ? 15.452 -3.246 -12.807 1.00 98.00 317 VAL A CA 1
ATOM 2340 C C . VAL A 1 317 ? 16.008 -2.100 -13.650 1.00 98.00 317 VAL A C 1
ATOM 2342 O O . VAL A 1 317 ? 17.216 -1.861 -13.686 1.00 98.00 317 VAL A O 1
ATOM 2345 N N . ILE A 1 318 ? 15.113 -1.361 -14.300 1.00 97.75 318 ILE A N 1
ATOM 2346 C CA . ILE A 1 318 ? 15.437 -0.185 -15.107 1.00 97.75 318 ILE A CA 1
ATOM 2347 C C . ILE A 1 318 ? 15.374 1.034 -14.196 1.00 97.75 318 ILE A C 1
ATOM 2349 O O . ILE A 1 318 ? 14.304 1.537 -13.853 1.00 97.75 318 ILE A O 1
ATOM 2353 N N . ARG A 1 319 ? 16.541 1.486 -13.749 1.00 95.94 319 ARG A N 1
ATOM 2354 C CA . ARG A 1 319 ? 16.650 2.651 -12.878 1.00 95.94 319 ARG A CA 1
ATOM 2355 C C . ARG A 1 319 ? 16.602 3.943 -13.697 1.00 95.94 319 ARG A C 1
ATOM 2357 O O . ARG A 1 319 ? 17.330 4.061 -14.676 1.00 95.94 319 ARG A O 1
ATOM 2364 N N . VAL A 1 320 ? 15.786 4.898 -13.259 1.00 96.62 320 VAL A N 1
ATOM 2365 C CA . VAL A 1 320 ? 15.588 6.215 -13.893 1.00 96.62 320 VAL A CA 1
ATOM 2366 C C . VAL A 1 320 ? 15.819 7.356 -12.898 1.00 96.62 320 VAL A C 1
ATOM 2368 O O . VAL A 1 320 ? 15.839 7.137 -11.680 1.00 96.62 320 VAL A O 1
ATOM 2371 N N . ASP A 1 321 ? 16.023 8.571 -13.404 1.00 91.81 321 ASP A N 1
ATOM 2372 C CA . ASP A 1 321 ? 16.536 9.709 -12.630 1.00 91.81 321 ASP A CA 1
ATOM 2373 C C . ASP A 1 321 ? 15.460 10.564 -11.964 1.00 91.81 321 ASP A C 1
ATOM 2375 O O . ASP A 1 321 ? 15.728 11.207 -10.945 1.00 91.81 321 ASP A O 1
ATOM 2379 N N . GLY A 1 322 ? 14.227 10.502 -12.458 1.00 94.19 322 GLY A N 1
ATOM 2380 C CA . GLY A 1 322 ? 13.117 11.273 -11.920 1.00 94.19 322 GLY A CA 1
ATOM 2381 C C . GLY A 1 322 ? 11.759 10.718 -12.319 1.00 94.19 322 GLY A C 1
ATOM 2382 O O . GLY A 1 322 ? 11.654 9.713 -13.022 1.00 94.19 322 GLY A O 1
ATOM 2383 N N . LEU A 1 323 ? 10.708 11.385 -11.842 1.00 95.00 323 LEU A N 1
ATOM 2384 C CA . LEU A 1 323 ? 9.329 10.992 -12.129 1.00 95.00 323 LEU A CA 1
ATOM 2385 C C . LEU A 1 323 ? 8.974 11.143 -13.612 1.00 95.00 323 LEU A C 1
ATOM 2387 O O . LEU A 1 323 ? 8.264 10.287 -14.127 1.00 95.00 323 LEU A O 1
ATOM 2391 N N . ASP A 1 324 ? 9.527 12.140 -14.306 1.00 95.69 324 ASP A N 1
ATOM 2392 C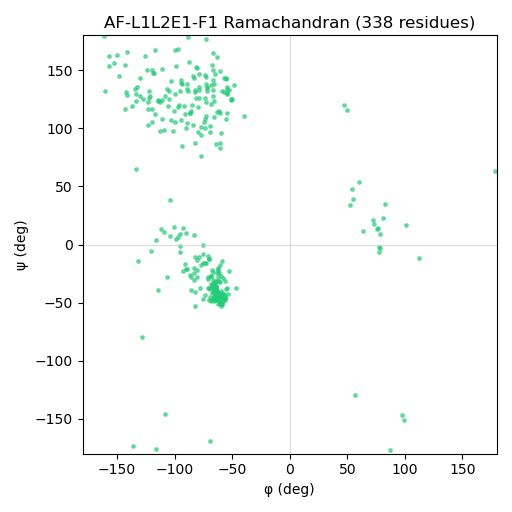 CA . ASP A 1 324 ? 9.304 12.326 -15.745 1.00 95.69 324 ASP A CA 1
ATOM 2393 C C . ASP A 1 324 ? 9.797 11.101 -16.538 1.00 95.69 324 ASP A C 1
ATOM 2395 O O . ASP A 1 324 ? 9.042 10.474 -17.280 1.00 95.69 324 ASP A O 1
ATOM 2399 N N . GLU A 1 325 ? 11.037 10.665 -16.292 1.00 97.50 325 GLU A N 1
ATOM 2400 C CA . GLU A 1 325 ? 11.581 9.451 -16.912 1.00 97.50 325 GLU A CA 1
ATOM 2401 C C . GLU A 1 325 ? 10.847 8.180 -16.464 1.00 97.50 325 GLU A C 1
ATOM 2403 O O . GLU A 1 325 ? 10.704 7.246 -17.255 1.00 97.50 325 GLU A O 1
ATOM 2408 N N . LEU A 1 326 ? 10.370 8.126 -15.213 1.00 98.06 326 LEU A N 1
ATOM 2409 C CA . LEU A 1 326 ? 9.554 7.013 -14.722 1.00 98.06 326 LEU A CA 1
ATOM 2410 C C . LEU A 1 326 ? 8.254 6.899 -15.516 1.00 98.06 326 LEU A C 1
ATOM 2412 O O . LEU A 1 326 ? 7.896 5.797 -15.927 1.00 98.06 326 LEU A O 1
ATOM 2416 N N . GLN A 1 327 ? 7.574 8.023 -15.749 1.00 97.69 327 GLN A N 1
ATOM 2417 C CA . GLN A 1 327 ? 6.345 8.094 -16.533 1.00 97.69 327 GLN A CA 1
ATOM 2418 C C . GLN A 1 327 ? 6.578 7.610 -17.964 1.00 97.69 327 GLN A C 1
ATOM 2420 O O . GLN A 1 327 ? 5.884 6.696 -18.419 1.00 97.69 327 GLN A O 1
ATOM 2425 N N . ASP A 1 328 ? 7.571 8.176 -18.649 1.00 96.94 328 ASP A N 1
ATOM 2426 C CA . ASP A 1 328 ? 7.858 7.865 -20.050 1.00 96.94 328 ASP A CA 1
ATOM 2427 C C . ASP A 1 328 ? 8.289 6.406 -20.224 1.00 96.94 328 ASP A C 1
ATOM 2429 O O . ASP A 1 328 ? 7.743 5.673 -21.054 1.00 96.94 328 ASP A O 1
ATOM 2433 N N . THR A 1 329 ? 9.224 5.949 -19.389 1.00 98.06 329 THR A N 1
ATOM 2434 C CA . THR A 1 329 ? 9.806 4.607 -19.487 1.00 98.06 329 THR A CA 1
ATOM 2435 C C . THR A 1 329 ? 8.789 3.531 -19.117 1.00 98.06 329 THR A C 1
ATOM 2437 O O . THR A 1 329 ? 8.654 2.549 -19.847 1.00 98.06 329 THR A O 1
ATOM 2440 N N . ALA A 1 330 ? 8.030 3.704 -18.028 1.00 97.75 330 ALA A N 1
ATOM 2441 C CA . ALA A 1 330 ? 7.000 2.738 -17.645 1.00 97.75 330 ALA A CA 1
ATOM 2442 C C . ALA A 1 330 ? 5.867 2.678 -18.680 1.00 97.75 330 ALA A C 1
ATOM 2444 O O . ALA A 1 330 ? 5.408 1.587 -19.014 1.00 97.75 330 ALA A O 1
ATOM 2445 N N . THR A 1 331 ? 5.457 3.821 -19.241 1.00 96.88 331 THR A N 1
ATOM 2446 C CA . THR A 1 331 ? 4.425 3.870 -20.291 1.00 96.88 331 THR A CA 1
ATOM 2447 C C . THR A 1 331 ? 4.884 3.180 -21.568 1.00 96.88 331 THR A C 1
ATOM 2449 O O . THR A 1 331 ? 4.129 2.395 -22.147 1.00 96.88 331 THR A O 1
ATOM 2452 N N . LEU A 1 332 ? 6.118 3.453 -22.006 1.00 96.75 332 LEU A N 1
ATOM 2453 C CA . LEU A 1 332 ? 6.708 2.806 -23.172 1.00 96.75 332 LEU A CA 1
ATOM 2454 C C . LEU A 1 332 ? 6.751 1.291 -22.974 1.00 96.75 332 LEU A C 1
ATOM 2456 O O . LEU A 1 332 ? 6.263 0.551 -23.821 1.00 96.75 332 LEU A O 1
ATOM 2460 N N . LEU A 1 333 ? 7.296 0.832 -21.849 1.00 96.12 333 LEU A N 1
ATOM 2461 C CA . LEU A 1 333 ? 7.503 -0.589 -21.587 1.00 96.12 333 LEU A CA 1
ATOM 2462 C C . LEU A 1 333 ? 6.209 -1.361 -21.335 1.00 96.12 333 LEU A C 1
ATOM 2464 O O . LEU A 1 333 ? 6.141 -2.532 -21.691 1.00 96.12 333 LEU A O 1
ATOM 2468 N N . ALA A 1 334 ? 5.177 -0.719 -20.783 1.00 95.31 334 ALA A N 1
ATOM 2469 C CA . ALA A 1 334 ? 3.867 -1.345 -20.640 1.00 95.31 334 ALA A CA 1
ATOM 2470 C C . ALA A 1 334 ? 3.206 -1.622 -22.000 1.00 95.31 334 ALA A C 1
ATOM 2472 O O . ALA A 1 334 ? 2.453 -2.580 -22.136 1.00 95.31 334 ALA A O 1
ATOM 2473 N N . ARG A 1 335 ? 3.458 -0.784 -23.013 1.00 88.88 335 ARG A N 1
ATOM 2474 C CA . ARG A 1 335 ? 2.729 -0.814 -24.294 1.00 88.88 335 ARG A CA 1
ATOM 2475 C C . ARG A 1 335 ? 3.528 -1.386 -25.459 1.00 88.88 335 ARG A C 1
ATOM 2477 O O . ARG A 1 335 ? 2.933 -1.883 -26.413 1.00 88.88 335 ARG A O 1
ATOM 2484 N N . ALA A 1 336 ? 4.850 -1.265 -25.430 1.00 85.88 336 ALA A N 1
ATOM 2485 C CA . ALA A 1 336 ? 5.703 -1.689 -26.526 1.00 85.88 336 ALA A CA 1
ATOM 2486 C C . ALA A 1 336 ? 5.914 -3.205 -26.507 1.00 85.88 336 ALA A C 1
ATOM 2488 O O . ALA A 1 336 ? 6.228 -3.803 -25.479 1.00 85.88 336 ALA A O 1
ATOM 2489 N N . ALA A 1 337 ? 5.815 -3.825 -27.682 1.00 79.94 337 ALA A N 1
ATOM 2490 C CA . ALA A 1 337 ? 6.326 -5.174 -27.866 1.00 79.94 337 ALA A CA 1
ATOM 2491 C C . ALA A 1 337 ? 7.856 -5.169 -27.738 1.00 79.94 337 ALA A C 1
ATOM 2493 O O . ALA A 1 337 ? 8.522 -4.189 -28.086 1.00 79.94 337 ALA A O 1
ATOM 2494 N N . ARG A 1 338 ? 8.426 -6.286 -27.275 1.00 78.19 338 ARG A N 1
ATOM 2495 C CA . ARG A 1 338 ? 9.882 -6.456 -27.283 1.00 78.19 338 ARG A CA 1
ATOM 2496 C C . ARG A 1 338 ? 10.392 -6.341 -28.727 1.00 78.19 338 ARG A C 1
ATOM 2498 O O . ARG A 1 338 ? 9.814 -6.997 -29.597 1.00 78.19 338 ARG A O 1
ATOM 2505 N N . PRO A 1 339 ? 11.444 -5.543 -28.989 1.00 78.12 339 PRO A N 1
ATOM 2506 C CA . PRO A 1 339 ? 12.068 -5.498 -30.304 1.00 78.12 339 PRO A CA 1
ATOM 2507 C C . PRO A 1 339 ? 12.482 -6.906 -30.747 1.00 78.12 339 PRO A C 1
ATOM 2509 O O . PRO A 1 339 ? 13.043 -7.659 -29.947 1.00 78.12 339 PRO A O 1
ATOM 2512 N N . THR A 1 340 ? 12.163 -7.250 -31.993 1.00 66.38 340 THR A N 1
ATOM 2513 C CA . THR A 1 340 ? 12.538 -8.512 -32.655 1.00 66.38 340 THR A CA 1
ATOM 2514 C C . THR A 1 340 ? 13.933 -8.448 -33.244 1.00 66.38 340 THR A C 1
ATOM 2516 O O . THR A 1 340 ? 14.238 -7.388 -33.840 1.00 66.38 340 THR A O 1
#